Protein AF-0000000072583173 (afdb_homodimer)

Nearest PDB structures (foldseek):
  1k68-assembly1_B  TM=9.505E-01  e=7.454E-18  Tolypothrix sp. PCC 7601
  1k66-assembly1_B  TM=9.748E-01  e=1.437E-16  Tolypothrix sp. PCC 7601
  1jlk-assembly1_B  TM=9.363E-01  e=7.081E-17  Synechocystis sp. PCC 6803
  4zyl-assembly1_A  TM=9.515E-01  e=1.858E-16  Rhodopseudomonas palustris CGA009
  3heb-assembly1_B  TM=8.724E-01  e=1.097E-12  Rhodospirillum rubrum ATCC 11170

InterPro domains:
  IPR001789 Signal transduction response regulator, receiver domain [PF00072] (13-136)
  IPR001789 Signal transduction response regulator, receiver domain [PS50110] (12-140)
  IPR001789 Signal transduction response regulator, receiver domain [SM00448] (11-136)
  IPR011006 CheY-like superfamily [SSF52172] (7-144)
  IPR052893 Two-component system response regulator [PTHR44520] (5-151)

pLDDT: mean 91.8, std 14.29, range [23.95, 98.75]

Foldseek 3Di:
DPPPPPPPPQAAEEEAAQDPVVVVLLVVLCVVLVNPHHYHYDQDLVRVVCLQVCHDPRVPCVVRPHGQAYEFEQPGPPDGSLVSLLVQCVDPVRVQRAYEYEYQDPDVVVQVSSVVSPHPYYDHQDPDSVVNSVVSNVVCCCPVPPDDTPDD/DPPPPPPPPQAAEEEAAQDPVVVVLLVVLCVVLVNPHHYHYDQDLVRVVCLQVCHDPRVPCVVRPHGLAYEFEQPGPPDGSLVSLLVQCVDPVRVQRAYEYEYQDPDVVVQVSSVVSPHPYYDHQDPDSVVNSVVSNVVCCCRVPPDDTPDD

Organism: Leptospira interrogans serogroup Icterohaemorrhagiae serovar Lai (strain 56601) (NCBI:txid189518)

Secondary structure (DSSP, 8-state):
---------PPPEEEE---HHHHHHHHHHHHHTT--SPEEEE-SHHHHHHHHTT-GGG--TTTSPPPSEEEE-SS-SSS-HHHHHHHHHHSTTTTTS-EEEEES---HHHHHHHHHTT-SEEEEPPSSHHHHHHHHHHHIIIIIIIS-----/---------PPPEEEE---HHHHHHHHHHHHHTT--SPEEEE-SHHHHHHHHTT-GGG--TTTSPPPSEEEE-SS-SSS-HHHHHHHHHHSTTTTTS-EEEEES---HHHHHHHHHTT-SEEEEPPSSHHHHHHHHHHHIIIIIIIS-----

Solvent-accessible surface area (backbone atoms only — not comparable to full-atom values): 16445 Å² total; per-residue (Å²): 135,77,75,75,69,70,80,71,74,81,52,32,34,34,35,39,51,55,50,67,67,57,52,51,50,50,54,48,31,34,53,77,61,70,48,83,56,54,78,42,80,24,48,32,44,67,51,45,49,29,42,75,65,37,32,80,97,25,47,51,52,87,82,37,52,83,48,37,33,34,41,35,29,48,88,30,60,103,31,47,28,60,56,49,46,41,52,41,52,68,36,83,92,44,35,44,45,43,34,36,35,45,24,81,69,83,53,64,65,57,54,44,49,42,27,63,48,61,41,38,44,37,31,59,57,55,87,47,67,69,55,36,38,49,47,43,41,36,48,45,49,30,58,71,68,52,34,60,65,74,64,130,132,78,75,75,68,72,83,71,75,80,52,32,33,35,33,40,52,55,50,67,68,58,52,50,50,50,53,50,31,34,53,77,62,70,49,81,56,52,77,42,80,26,49,32,45,68,50,44,50,28,42,75,65,37,34,82,97,25,47,50,51,86,82,37,52,82,49,38,32,35,41,36,28,46,89,29,60,103,29,46,30,60,57,48,45,41,52,41,52,68,36,83,93,43,34,43,44,44,34,35,35,46,24,80,68,82,50,65,64,56,54,44,49,41,26,64,46,61,41,37,44,36,30,59,57,56,88,48,66,69,54,36,36,51,48,44,42,38,49,45,49,30,60,71,69,53,34,60,66,74,64,130

Structure (mmCIF, N/CA/C/O backbone):
data_AF-0000000072583173-model_v1
#
loop_
_entity.id
_entity.type
_entity.pdbx_description
1 polymer 'Signal receiver component of two-component system'
#
loop_
_atom_site.group_PDB
_atom_site.id
_atom_site.type_symbol
_atom_site.label_atom_id
_atom_site.label_alt_id
_atom_site.label_comp_id
_atom_site.label_asym_id
_atom_site.label_entity_id
_atom_site.label_seq_id
_atom_site.pdbx_PDB_ins_code
_atom_site.Cartn_x
_atom_site.Cartn_y
_atom_site.Cartn_z
_atom_site.occupancy
_atom_site.B_iso_or_equiv
_atom_site.auth_seq_id
_atom_site.auth_comp_id
_atom_site.auth_asym_id
_atom_site.auth_atom_id
_atom_site.pdbx_PDB_model_num
ATOM 1 N N . MET A 1 1 ? -35.688 5.16 -8.906 1 23.95 1 MET A N 1
ATOM 2 C CA . MET A 1 1 ? -34.938 4.094 -8.258 1 23.95 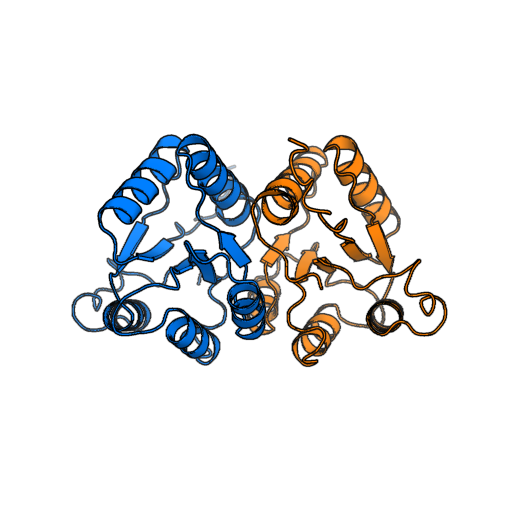1 MET A CA 1
ATOM 3 C C . MET A 1 1 ? -33.562 4.582 -7.824 1 23.95 1 MET A C 1
ATOM 5 O O . MET A 1 1 ? -32.719 4.895 -8.664 1 23.95 1 MET A O 1
ATOM 9 N N . LYS A 1 2 ? -33.375 5.395 -6.754 1 26 2 LYS A N 1
ATOM 10 C CA . LYS A 1 2 ? -32.312 6.305 -6.316 1 26 2 LYS A CA 1
ATOM 11 C C . LYS A 1 2 ? -31.016 5.555 -6.055 1 26 2 LYS A C 1
ATOM 13 O O . LYS A 1 2 ? -31.016 4.516 -5.391 1 26 2 LYS A O 1
ATOM 18 N N . ALA A 1 3 ? -30.156 5.426 -7.031 1 30.72 3 ALA A N 1
ATOM 19 C CA . ALA A 1 3 ? -28.828 4.859 -6.883 1 30.72 3 ALA A CA 1
ATOM 20 C C . ALA A 1 3 ? -28.297 5.059 -5.465 1 30.72 3 ALA A C 1
ATOM 22 O O . ALA A 1 3 ? -28.391 6.156 -4.91 1 30.72 3 ALA A O 1
ATOM 23 N N . GLU A 1 4 ? -28.594 4.262 -4.547 1 33.97 4 GLU A N 1
ATOM 24 C CA . GLU A 1 4 ? -28.219 4.336 -3.135 1 33.97 4 GLU A CA 1
ATOM 25 C C . GLU A 1 4 ? -26.828 4.922 -2.955 1 33.97 4 GLU A C 1
ATOM 27 O O . GLU A 1 4 ? -25.844 4.375 -3.469 1 33.97 4 GLU A O 1
ATOM 32 N N . ILE A 1 5 ? -26.641 6.137 -3.096 1 36.62 5 ILE A N 1
ATOM 33 C CA . ILE A 1 5 ? -25.438 6.941 -2.938 1 36.62 5 ILE A CA 1
ATOM 34 C C . ILE A 1 5 ? -24.625 6.441 -1.736 1 36.62 5 ILE A C 1
ATOM 36 O O . ILE A 1 5 ? -25.125 6.457 -0.605 1 36.62 5 ILE A O 1
ATOM 40 N N . LYS A 1 6 ? -24.062 5.281 -1.839 1 39.38 6 LYS A N 1
ATOM 41 C CA . LYS A 1 6 ? -23.188 4.824 -0.762 1 39.38 6 LYS A CA 1
ATOM 42 C C . LYS A 1 6 ? -22.625 6.004 0.02 1 39.38 6 LYS A C 1
ATOM 44 O O . LYS A 1 6 ? -22.062 6.934 -0.567 1 39.38 6 LYS A O 1
ATOM 49 N N . ASN A 1 7 ? -23.234 6.625 0.959 1 46.62 7 ASN A N 1
ATOM 50 C CA . ASN A 1 7 ? -22.766 7.629 1.912 1 46.62 7 ASN A CA 1
ATOM 51 C C . ASN A 1 7 ? -21.266 7.578 2.104 1 46.62 7 ASN A C 1
ATOM 53 O O . ASN A 1 7 ? -20.766 6.82 2.939 1 46.62 7 ASN A O 1
ATOM 57 N N . GLN A 1 8 ? -20.469 7.535 1.019 1 56.88 8 GLN A N 1
ATOM 58 C CA . GLN A 1 8 ? -19.031 7.32 0.946 1 56.88 8 GLN A CA 1
ATOM 59 C C . GLN A 1 8 ? -18.281 8.305 1.848 1 56.88 8 GLN A C 1
ATOM 61 O O . GLN A 1 8 ? -18.359 9.516 1.65 1 56.88 8 GLN A O 1
ATOM 66 N N . LYS A 1 9 ? -18.125 7.969 3.207 1 73.19 9 LYS A N 1
ATOM 67 C CA . LYS A 1 9 ? -17.359 8.75 4.184 1 73.19 9 LYS A CA 1
ATOM 68 C C . LYS A 1 9 ? -16.094 9.312 3.561 1 73.19 9 LYS A C 1
ATOM 70 O O . LYS A 1 9 ? -15.352 8.594 2.879 1 73.19 9 LYS A O 1
ATOM 75 N N . THR A 1 10 ? -16.109 10.664 3.533 1 90.25 10 THR A N 1
ATOM 76 C CA . THR A 1 10 ? -14.93 11.375 3.066 1 90.25 10 THR A CA 1
ATOM 77 C C . THR A 1 10 ? -13.68 10.883 3.791 1 90.25 10 THR A C 1
ATOM 79 O O . THR A 1 10 ? -13.672 10.773 5.02 1 90.25 10 THR A O 1
ATOM 82 N N . ILE A 1 11 ? -12.711 10.438 3.088 1 95.69 11 ILE A N 1
ATOM 83 C CA . ILE A 1 11 ? -11.453 9.977 3.678 1 95.69 11 ILE A CA 1
ATOM 84 C C . ILE A 1 11 ? -10.578 11.172 4.023 1 95.69 11 ILE A C 1
ATOM 86 O O . ILE A 1 11 ? -10.242 11.977 3.152 1 95.69 11 ILE A O 1
ATOM 90 N N . HIS A 1 12 ? -10.312 11.297 5.301 1 97.62 12 HIS A N 1
ATOM 91 C CA . HIS A 1 12 ? -9.367 12.312 5.746 1 97.62 12 HIS A CA 1
ATOM 92 C C . HIS A 1 12 ? -7.934 11.789 5.715 1 97.62 12 HIS A C 1
ATOM 94 O O . HIS A 1 12 ? -7.688 10.633 6.059 1 97.62 12 HIS A O 1
ATOM 100 N N . ILE A 1 13 ? -6.996 12.656 5.312 1 98.44 13 ILE A N 1
ATOM 101 C CA . ILE A 1 13 ? -5.586 12.289 5.223 1 98.44 13 ILE A CA 1
ATOM 102 C C . ILE A 1 13 ? -4.777 13.102 6.23 1 98.44 13 ILE A C 1
ATOM 104 O O . ILE A 1 13 ? -4.859 14.336 6.25 1 98.44 13 ILE A O 1
ATOM 108 N N . LEU A 1 14 ? -4.109 12.391 7.102 1 98.69 14 LEU A N 1
ATOM 109 C CA . LEU A 1 14 ? -3.199 13.039 8.039 1 98.69 14 LEU A CA 1
ATOM 110 C C . LEU A 1 14 ? -1.775 13.047 7.492 1 98.69 14 LEU A C 1
ATOM 112 O O . LEU A 1 14 ? -1.25 12.008 7.086 1 98.69 14 LEU A O 1
ATOM 116 N N . VAL A 1 15 ? -1.177 14.234 7.43 1 98.31 15 VAL A N 1
ATOM 117 C CA . VAL A 1 15 ? 0.167 14.406 6.887 1 98.31 15 VAL A CA 1
ATOM 118 C C . VAL A 1 15 ? 1.117 14.867 7.988 1 98.31 15 VAL A C 1
ATOM 120 O O . VAL A 1 15 ? 0.972 15.969 8.516 1 98.31 15 VAL A O 1
ATOM 123 N N . ALA A 1 1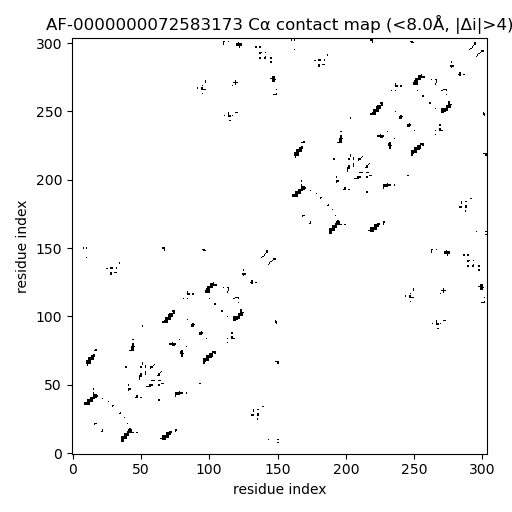6 ? 2.041 14.008 8.336 1 97.62 16 ALA A N 1
ATOM 124 C CA . ALA A 1 16 ? 3.104 14.383 9.266 1 97.62 16 ALA A CA 1
ATOM 125 C C . ALA A 1 16 ? 4.324 14.914 8.523 1 97.62 16 ALA A C 1
ATOM 127 O O . ALA A 1 16 ? 5.102 14.148 7.957 1 97.62 16 ALA A O 1
ATOM 128 N N . GLU A 1 17 ? 4.441 16.172 8.492 1 96 17 GLU A N 1
ATOM 129 C CA . GLU A 1 17 ? 5.422 16.922 7.711 1 96 17 GLU A CA 1
ATOM 130 C C . GLU A 1 17 ? 5.781 18.25 8.391 1 96 17 GLU A C 1
ATOM 132 O O . GLU A 1 17 ? 4.914 19.094 8.609 1 96 17 GLU A O 1
ATOM 137 N N . ASP A 1 18 ? 7.082 18.422 8.656 1 93.75 18 ASP A N 1
ATOM 138 C CA . ASP A 1 18 ? 7.477 19.609 9.406 1 93.75 18 ASP A CA 1
ATOM 139 C C . ASP A 1 18 ? 7.859 20.75 8.461 1 93.75 18 ASP A C 1
ATOM 141 O O . ASP A 1 18 ? 7.809 21.922 8.844 1 93.75 18 ASP A O 1
ATOM 145 N N . ASP A 1 19 ? 8.266 20.484 7.242 1 94.12 19 ASP A N 1
ATOM 146 C CA . ASP A 1 19 ? 8.719 21.5 6.301 1 94.12 19 ASP A CA 1
ATOM 147 C C . ASP A 1 19 ? 7.543 22.219 5.648 1 94.12 19 ASP A C 1
ATOM 149 O O . ASP A 1 19 ? 6.754 21.594 4.93 1 94.12 19 ASP A O 1
ATOM 153 N N . PRO A 1 20 ? 7.41 23.547 5.91 1 95.88 20 PRO A N 1
ATOM 154 C CA . PRO A 1 20 ? 6.27 24.281 5.352 1 95.88 20 PRO A CA 1
ATOM 155 C C . PRO A 1 20 ? 6.23 24.234 3.824 1 95.88 20 PRO A C 1
ATOM 157 O O . PRO A 1 20 ? 5.148 24.219 3.23 1 95.88 20 PRO A O 1
ATOM 160 N N . ASP A 1 21 ? 7.395 24.203 3.215 1 95.31 21 ASP A N 1
ATOM 161 C CA . ASP A 1 21 ? 7.441 24.141 1.758 1 95.31 21 ASP A CA 1
ATOM 162 C C . ASP A 1 21 ? 6.891 22.797 1.254 1 95.31 21 ASP A C 1
ATOM 164 O O . ASP A 1 21 ? 6.172 22.766 0.253 1 95.31 21 ASP A O 1
ATOM 168 N N . ASP A 1 22 ? 7.223 21.719 1.901 1 95.19 22 ASP A N 1
ATOM 169 C CA . ASP A 1 22 ? 6.707 20.406 1.529 1 95.19 22 ASP A CA 1
ATOM 170 C C . ASP A 1 22 ? 5.195 20.344 1.733 1 95.19 22 ASP A C 1
ATOM 172 O O . ASP A 1 22 ? 4.484 19.719 0.937 1 95.19 22 ASP A O 1
ATOM 176 N N . ARG A 1 23 ? 4.719 20.984 2.812 1 96.94 23 ARG A N 1
ATOM 177 C CA . ARG A 1 23 ? 3.279 21 3.061 1 96.94 23 ARG A CA 1
ATOM 178 C C . ARG A 1 23 ? 2.543 21.734 1.938 1 96.94 23 ARG A C 1
ATOM 180 O O . ARG A 1 23 ? 1.504 21.266 1.468 1 96.94 23 ARG A O 1
ATOM 187 N N . LEU A 1 24 ? 3.125 22.844 1.581 1 96.88 24 LEU A N 1
ATOM 188 C CA . LEU A 1 24 ? 2.527 23.609 0.487 1 96.88 24 LEU A CA 1
ATOM 189 C C . LEU A 1 24 ? 2.537 22.797 -0.805 1 96.88 24 LEU A C 1
ATOM 191 O O . LEU A 1 24 ? 1.547 22.781 -1.539 1 96.88 24 LEU A O 1
ATOM 195 N N . LEU A 1 25 ? 3.67 22.125 -1.062 1 96.31 25 LEU A N 1
ATOM 196 C CA . LEU A 1 25 ? 3.783 21.281 -2.25 1 96.31 25 LEU A CA 1
ATOM 197 C C . LEU A 1 25 ? 2.73 20.188 -2.238 1 96.31 25 LEU A C 1
ATOM 199 O O . LEU A 1 25 ? 2.125 19.891 -3.271 1 96.31 25 LEU A O 1
ATOM 203 N N . MET A 1 26 ? 2.508 19.562 -1.113 1 96.69 26 MET A N 1
ATOM 204 C CA . MET A 1 26 ? 1.498 18.516 -0.965 1 96.69 26 MET A CA 1
ATOM 205 C C . MET A 1 26 ? 0.105 19.062 -1.264 1 96.69 26 MET A C 1
ATOM 207 O O . MET A 1 26 ? -0.657 18.453 -2.016 1 96.69 26 MET A O 1
ATOM 211 N N . LYS A 1 27 ? -0.241 20.203 -0.684 1 97.44 27 LYS A N 1
ATOM 212 C CA . LYS A 1 27 ? -1.534 20.844 -0.928 1 97.44 27 LYS A CA 1
ATOM 213 C C . LYS A 1 27 ? -1.738 21.109 -2.414 1 97.44 27 LYS A C 1
ATOM 215 O O . LYS A 1 27 ? -2.803 20.828 -2.965 1 97.44 27 LYS A O 1
ATOM 220 N N . ASP A 1 28 ? -0.76 21.656 -3.025 1 96.44 28 ASP A N 1
ATOM 221 C CA . ASP A 1 28 ? -0.82 21.953 -4.453 1 96.44 28 ASP A CA 1
ATOM 222 C C . ASP A 1 28 ? -0.98 20.672 -5.277 1 96.44 28 ASP A C 1
ATOM 224 O O . ASP A 1 28 ? -1.73 20.656 -6.254 1 96.44 28 ASP A O 1
ATOM 228 N N . GLY A 1 29 ? -0.175 19.656 -4.879 1 96.94 29 GLY A N 1
ATOM 229 C CA . GLY A 1 29 ? -0.3 18.375 -5.57 1 96.94 29 GLY A CA 1
ATOM 230 C C . GLY A 1 29 ? -1.706 17.812 -5.52 1 96.94 29 GLY A C 1
ATOM 231 O O . GLY A 1 29 ? -2.221 17.328 -6.531 1 96.94 29 GLY A O 1
ATOM 232 N N . PHE A 1 30 ? -2.326 17.906 -4.371 1 97.69 30 PHE A N 1
ATOM 233 C CA . PHE A 1 30 ? -3.693 17.406 -4.23 1 97.69 30 PHE A CA 1
ATOM 234 C C . PHE A 1 30 ? -4.656 18.25 -5.055 1 97.69 30 PHE A C 1
ATOM 236 O O . PHE A 1 30 ? -5.535 17.719 -5.734 1 97.69 30 PHE A O 1
ATOM 243 N N . ARG A 1 31 ? -4.453 19.531 -4.98 1 96.94 31 ARG A N 1
ATOM 244 C CA . ARG A 1 31 ? -5.305 20.453 -5.727 1 96.94 31 ARG A CA 1
ATOM 245 C C . ARG A 1 31 ? -5.195 20.203 -7.23 1 96.94 31 ARG A C 1
ATOM 247 O O . ARG A 1 31 ? -6.207 20.078 -7.918 1 96.94 31 ARG A O 1
ATOM 254 N N . GLU A 1 32 ? -4.074 20.094 -7.766 1 96.75 32 GLU A N 1
ATOM 255 C CA . GLU A 1 32 ? -3.816 19.922 -9.195 1 96.75 32 GLU A CA 1
ATOM 256 C C . GLU A 1 32 ? -4.387 18.609 -9.703 1 96.75 32 GLU A C 1
ATOM 258 O O . GLU A 1 32 ? -4.742 18.484 -10.875 1 96.75 32 GLU A O 1
ATOM 263 N N . ASN A 1 33 ? -4.461 17.625 -8.828 1 96.44 33 ASN A N 1
ATOM 264 C CA . ASN A 1 33 ? -4.98 16.328 -9.219 1 96.44 33 ASN A CA 1
ATOM 265 C C . ASN A 1 33 ? -6.453 16.172 -8.859 1 96.44 33 ASN A C 1
ATOM 267 O O . ASN A 1 33 ? -7.008 15.078 -8.93 1 96.44 33 ASN A O 1
ATOM 271 N N . ASN A 1 34 ? -7.09 17.25 -8.398 1 96.06 34 ASN A N 1
ATOM 272 C CA . ASN A 1 34 ? -8.516 17.344 -8.094 1 96.06 34 ASN A CA 1
ATOM 273 C C . ASN A 1 34 ? -8.914 16.344 -7.004 1 96.06 34 ASN A C 1
ATOM 275 O O . ASN A 1 34 ? -9.953 15.688 -7.105 1 96.06 34 ASN A O 1
ATOM 279 N N . LEU A 1 35 ? -7.98 16.172 -6.074 1 95.38 35 LEU A N 1
ATOM 280 C CA . LEU A 1 35 ? -8.289 15.367 -4.902 1 95.38 35 LEU A CA 1
ATOM 281 C C . LEU A 1 35 ? -8.938 16.219 -3.812 1 95.38 35 LEU A C 1
ATOM 283 O O . LEU A 1 35 ? -8.305 17.109 -3.248 1 95.38 35 LEU A O 1
ATOM 287 N N . ALA A 1 36 ? -10.195 15.867 -3.502 1 93.88 36 ALA A N 1
ATOM 288 C CA . ALA A 1 36 ? -11 16.703 -2.621 1 93.88 36 ALA A CA 1
ATOM 289 C C . ALA A 1 36 ? -10.875 16.266 -1.168 1 93.88 36 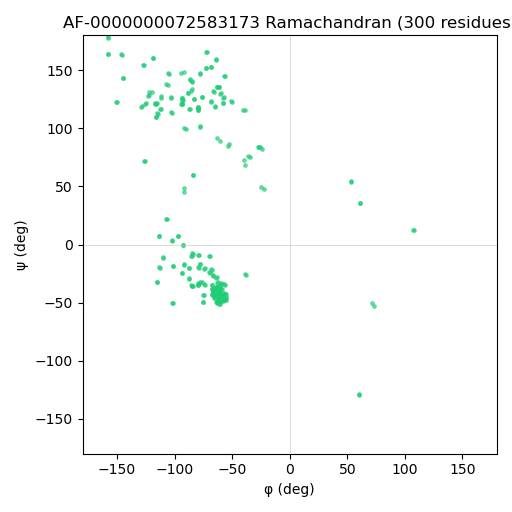ALA A C 1
ATOM 291 O O . ALA A 1 36 ? -11.422 16.906 -0.266 1 93.88 36 ALA A O 1
ATOM 292 N N . ASN A 1 37 ? -10.141 15.273 -0.892 1 96.56 37 ASN A N 1
ATOM 293 C CA . ASN A 1 37 ? -10.008 14.742 0.461 1 96.56 37 ASN A CA 1
ATOM 294 C C . ASN A 1 37 ? -9.305 15.742 1.383 1 96.56 37 ASN A C 1
ATOM 296 O O . ASN A 1 37 ? -8.312 16.359 1 1 96.56 37 ASN A O 1
ATOM 300 N N . PRO A 1 38 ? -9.875 15.984 2.57 1 97.12 38 PRO A N 1
ATOM 301 C CA . PRO A 1 38 ? -9.242 16.938 3.488 1 97.12 38 PRO A CA 1
ATOM 302 C C . PRO A 1 38 ? -7.852 16.484 3.939 1 97.12 38 PRO A C 1
ATOM 304 O O . PRO A 1 38 ? -7.652 15.312 4.254 1 97.12 38 PRO A O 1
ATOM 307 N N . LEU A 1 39 ? -6.957 17.438 3.918 1 98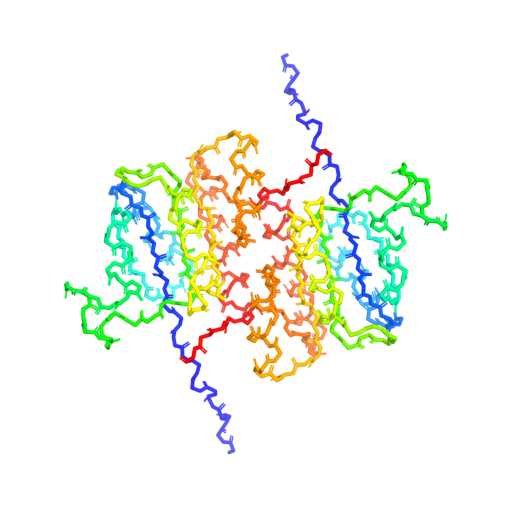.25 39 LEU A N 1
ATOM 308 C CA . LEU A 1 39 ? -5.609 17.219 4.434 1 98.25 39 LEU A CA 1
ATOM 309 C C . LEU A 1 39 ? -5.449 17.859 5.809 1 98.25 39 LEU A C 1
ATOM 311 O O . LEU A 1 39 ? -5.801 19.016 6.008 1 98.25 39 LEU A O 1
ATOM 315 N N . HIS A 1 40 ? -5.004 17.078 6.746 1 98.5 40 HIS A N 1
ATOM 316 C CA . HIS A 1 40 ? -4.621 17.594 8.062 1 98.5 40 HIS A CA 1
ATOM 317 C C . HIS A 1 40 ? -3.115 17.484 8.273 1 98.5 40 HIS A C 1
ATOM 319 O O . HIS A 1 40 ? -2.541 16.391 8.148 1 98.5 40 HIS A O 1
ATOM 325 N N . PHE A 1 41 ? -2.541 18.609 8.641 1 97.88 41 PHE A N 1
ATOM 326 C CA . PHE A 1 41 ? -1.091 18.609 8.781 1 97.88 41 PHE A CA 1
ATOM 327 C C . PHE A 1 41 ? -0.691 18.656 10.25 1 97.88 41 PHE A C 1
ATOM 329 O O . PHE A 1 41 ? -1.312 19.359 11.055 1 97.88 41 PHE A O 1
ATOM 336 N N . VAL A 1 42 ? 0.312 17.859 10.578 1 96.62 42 VAL A N 1
ATOM 337 C CA . VAL A 1 42 ? 1.001 17.938 11.867 1 96.62 42 VAL A CA 1
ATOM 338 C C . VAL A 1 42 ? 2.506 18.062 11.641 1 96.62 42 VAL A C 1
ATOM 340 O O . VAL A 1 42 ? 3.031 17.562 10.641 1 96.62 42 VAL A O 1
ATOM 343 N N . LYS A 1 43 ? 3.238 18.641 12.586 1 93.25 43 LYS A N 1
ATOM 344 C CA . LYS A 1 43 ? 4.605 19.047 12.273 1 93.25 43 LYS A CA 1
ATOM 345 C C . LYS A 1 43 ? 5.621 18.172 13.008 1 93.25 43 LYS A C 1
ATOM 347 O O . LYS A 1 43 ? 6.828 18.312 12.805 1 93.25 43 LYS A O 1
ATOM 352 N N . ASP A 1 44 ? 5.16 17.375 13.938 1 92.5 44 ASP A N 1
ATOM 353 C CA . ASP A 1 44 ? 6.066 16.484 14.672 1 92.5 44 ASP A CA 1
ATOM 354 C C . ASP A 1 44 ? 5.312 15.312 15.289 1 92.5 44 ASP A C 1
ATOM 356 O O . ASP A 1 44 ? 4.094 15.203 15.141 1 92.5 44 ASP A O 1
ATOM 360 N N . GLY A 1 45 ? 6.062 14.422 15.953 1 92.94 45 GLY A N 1
ATOM 361 C CA . GLY A 1 45 ? 5.492 13.219 16.547 1 92.94 45 GLY A CA 1
ATOM 362 C C . GLY A 1 45 ? 4.477 13.516 17.625 1 92.94 45 GLY A C 1
ATOM 363 O O . GLY A 1 45 ? 3.479 12.805 17.766 1 92.94 45 GLY A O 1
ATOM 364 N N . GLU A 1 46 ? 4.754 14.531 18.406 1 91.94 46 GLU A N 1
ATOM 365 C CA . GLU A 1 46 ? 3.828 14.883 19.484 1 91.94 46 GLU A CA 1
ATOM 366 C C . GLU A 1 46 ? 2.471 15.297 18.922 1 91.94 46 GLU A C 1
ATOM 368 O O . GLU A 1 46 ? 1.434 14.789 19.359 1 91.94 46 GLU A O 1
ATOM 373 N N . GLU A 1 47 ? 2.467 16.172 17.969 1 94.88 47 GLU A N 1
ATOM 374 C CA . GLU A 1 47 ? 1.224 16.594 17.328 1 94.88 47 GLU A CA 1
ATOM 375 C C . GLU A 1 47 ? 0.543 15.43 16.625 1 94.88 47 GLU A C 1
ATOM 377 O O . GLU A 1 47 ? -0.687 15.344 16.594 1 94.88 47 GLU A O 1
ATOM 382 N N . LEU A 1 48 ? 1.333 14.57 16.031 1 97.06 48 LEU A N 1
ATOM 383 C CA . LEU A 1 48 ? 0.812 13.391 15.359 1 97.06 48 LEU A CA 1
ATOM 384 C C . LEU A 1 48 ? -0.043 12.555 16.312 1 97.06 48 LEU A C 1
ATOM 386 O O . LEU A 1 48 ? -1.192 12.234 16 1 97.06 48 LEU A O 1
ATOM 390 N N . PHE A 1 49 ? 0.459 12.305 17.469 1 96.31 49 PHE A N 1
ATOM 391 C CA . PHE A 1 49 ? -0.26 11.43 18.391 1 96.31 49 PHE A CA 1
ATOM 392 C C . PHE A 1 49 ? -1.387 12.188 19.078 1 96.31 49 PHE A C 1
ATOM 394 O O . PHE A 1 49 ? -2.42 11.602 19.406 1 96.31 49 PHE A O 1
ATOM 401 N N . GLU A 1 50 ? -1.191 13.523 19.359 1 96.75 50 GLU A N 1
ATOM 402 C CA . GLU A 1 50 ? -2.322 14.312 19.844 1 96.75 50 GLU A CA 1
ATOM 403 C C . GLU A 1 50 ? -3.504 14.227 18.891 1 96.75 50 GLU A C 1
ATOM 405 O O . GLU A 1 50 ? -4.648 14.07 19.312 1 96.75 50 GLU A O 1
ATOM 410 N N . PHE A 1 51 ? -3.201 14.312 17.578 1 98.19 51 PHE A N 1
ATOM 411 C CA . PHE A 1 51 ? -4.238 14.203 16.562 1 98.19 51 PHE A CA 1
ATOM 412 C C . PHE A 1 51 ? -4.879 12.82 16.594 1 98.19 51 PHE A C 1
ATOM 414 O O . PHE A 1 51 ? -6.105 12.703 16.656 1 98.19 51 PHE A O 1
ATOM 421 N N . LEU A 1 52 ? -4.074 11.781 16.594 1 97.81 52 LEU A N 1
ATOM 422 C CA . LEU A 1 52 ? -4.555 10.406 16.484 1 97.81 52 LEU A CA 1
ATOM 423 C C . LEU A 1 52 ? -5.355 10.008 17.719 1 97.81 52 LEU A C 1
ATOM 425 O O . LEU A 1 52 ? -6.254 9.164 17.625 1 97.81 52 LEU A O 1
ATOM 429 N N . GLN A 1 53 ? -5.062 10.625 18.812 1 96.62 53 GLN A N 1
ATOM 430 C CA . GLN A 1 53 ? -5.734 10.281 20.062 1 96.62 53 GLN A CA 1
ATOM 431 C C . GLN A 1 53 ? -6.812 11.305 20.406 1 96.62 53 GLN A C 1
ATOM 433 O O . GLN A 1 53 ? -7.422 11.234 21.469 1 96.62 53 GLN A O 1
ATOM 438 N N . ASN A 1 54 ? -7.016 12.242 19.516 1 96.56 54 ASN A N 1
ATOM 439 C CA . ASN A 1 54 ? -7.988 13.312 19.719 1 96.56 54 ASN A CA 1
ATOM 440 C C . ASN A 1 54 ? -7.766 14.031 21.047 1 96.56 54 ASN A C 1
ATOM 442 O O . ASN A 1 54 ? -8.695 14.164 21.844 1 96.56 54 ASN A O 1
ATOM 446 N N . GLU A 1 55 ? -6.59 14.5 21.266 1 96.81 55 GLU A N 1
ATOM 447 C CA . GLU A 1 55 ? -6.203 15.203 22.484 1 96.81 55 GLU A CA 1
ATOM 448 C C . GLU A 1 55 ? -5.758 16.625 22.188 1 96.81 55 GLU A C 1
ATOM 450 O O . GLU A 1 55 ? -5.434 16.953 21.047 1 96.81 55 GLU A O 1
ATOM 455 N N . GLY A 1 56 ? -5.773 17.469 23.266 1 95.94 56 GLY A N 1
ATOM 456 C CA . GLY A 1 56 ? -5.312 18.844 23.109 1 95.94 56 GLY A CA 1
ATOM 457 C C . GLY A 1 56 ? -6.113 19.625 22.094 1 95.94 56 GLY A C 1
ATOM 458 O O . GLY A 1 56 ? -7.344 19.672 22.156 1 95.94 56 GLY A O 1
ATOM 459 N N . GLU A 1 57 ? -5.418 20.281 21.141 1 95.75 57 GLU A N 1
ATOM 460 C CA . GLU A 1 57 ? -6.047 21.125 20.141 1 95.75 57 GLU A CA 1
ATOM 461 C C . GLU A 1 57 ? -6.855 20.297 19.141 1 95.75 57 GLU A C 1
ATOM 463 O O . GLU A 1 57 ? -7.652 20.844 18.375 1 95.75 57 GLU A O 1
ATOM 468 N N . TYR A 1 58 ? -6.688 18.969 19.219 1 97.75 58 TYR A N 1
ATOM 469 C CA . TYR A 1 58 ? -7.359 18.078 18.266 1 97.75 58 TYR A CA 1
ATOM 470 C C . TYR A 1 58 ? -8.508 17.328 18.938 1 97.75 58 TYR A C 1
ATOM 472 O O . TYR A 1 58 ? -8.922 16.281 18.469 1 97.75 58 TYR A O 1
ATOM 480 N N . SER A 1 59 ? -9.055 17.781 20.016 1 97 59 SER A N 1
ATOM 481 C CA . SER A 1 59 ? -10.047 17.078 20.828 1 97 59 SER A CA 1
ATOM 482 C C . SER A 1 59 ? -11.406 17.078 20.141 1 97 59 SER A C 1
ATOM 484 O O . SER A 1 59 ? -12.273 16.266 20.484 1 97 59 SER A O 1
ATOM 486 N N . ASP A 1 60 ? -11.648 18 19.203 1 97.38 60 ASP A N 1
ATOM 487 C CA . ASP A 1 60 ? -12.914 18.047 18.469 1 97.38 60 ASP A CA 1
ATOM 488 C C . ASP A 1 60 ? -12.945 16.984 17.375 1 97.38 60 ASP A C 1
ATOM 490 O O . ASP A 1 60 ? -12.469 17.203 16.266 1 97.38 60 ASP A O 1
ATOM 494 N N . ILE A 1 61 ? -13.602 15.891 17.578 1 93.56 61 ILE A N 1
ATOM 495 C CA . ILE A 1 61 ? -13.57 14.719 16.703 1 93.56 61 ILE A CA 1
ATOM 496 C C . ILE A 1 61 ? -14.273 15.031 15.391 1 93.56 61 ILE A C 1
ATOM 498 O O . ILE A 1 61 ? -14.023 14.383 14.375 1 93.56 61 ILE A O 1
ATOM 502 N N . LEU A 1 62 ? -15.156 15.977 15.398 1 94.12 62 LEU A N 1
ATOM 503 C CA . LEU A 1 62 ? -15.844 16.359 14.172 1 94.12 62 LEU A CA 1
ATOM 504 C C . LEU A 1 62 ? -14.914 17.156 13.258 1 94.12 62 LEU A C 1
ATOM 506 O O . LEU A 1 62 ? -14.984 17.016 12.031 1 94.12 62 LEU A O 1
ATOM 510 N N . LYS A 1 63 ? -14.078 17.906 13.867 1 95.88 63 LYS A N 1
ATOM 511 C CA . LYS A 1 63 ? -13.125 18.734 13.117 1 95.88 63 LYS A CA 1
ATOM 512 C C . LYS A 1 63 ? -11.883 17.922 12.742 1 95.88 63 LYS A C 1
ATOM 514 O O . LYS A 1 63 ? -11.305 18.125 11.672 1 95.88 63 LYS A O 1
ATOM 519 N N . TYR A 1 64 ? -11.547 17.062 13.664 1 97.12 64 TYR A N 1
ATOM 520 C CA . TYR A 1 64 ? -10.336 16.25 13.492 1 97.12 64 TYR A CA 1
ATOM 521 C C . TYR A 1 64 ? -10.648 14.766 13.625 1 97.12 64 TYR A C 1
ATOM 523 O O . TYR A 1 64 ? -10.211 14.117 14.578 1 97.12 64 TYR A O 1
ATOM 531 N N . PRO A 1 65 ? -11.32 14.258 12.625 1 95.88 65 PRO A N 1
ATOM 532 C CA . PRO A 1 65 ? -11.688 12.836 12.695 1 95.88 65 PRO A CA 1
ATOM 533 C C . PRO A 1 65 ? -10.484 11.914 12.5 1 95.88 65 PRO A C 1
ATOM 535 O O . PRO A 1 65 ? -9.43 12.352 12.055 1 95.88 65 PRO A O 1
ATOM 538 N N . LYS A 1 66 ? -10.664 10.656 12.844 1 95.69 66 LYS A N 1
ATOM 539 C CA . LYS A 1 66 ? -9.641 9.648 12.578 1 95.69 66 LYS A CA 1
ATOM 540 C C . LYS A 1 66 ? -9.312 9.586 11.086 1 95.69 66 LYS A C 1
ATOM 542 O O . LYS A 1 66 ? -10.219 9.492 10.25 1 95.69 66 LYS A O 1
ATOM 547 N N . PRO A 1 67 ? -8.109 9.695 10.758 1 97.81 67 PRO A N 1
ATOM 548 C CA . PRO A 1 67 ? -7.742 9.672 9.336 1 97.81 67 PRO A CA 1
ATOM 549 C C . PRO A 1 67 ? -7.859 8.281 8.727 1 97.81 67 PRO A C 1
ATOM 551 O O . PRO A 1 67 ? -7.68 7.277 9.414 1 97.81 67 PRO A O 1
ATOM 554 N N . GLY A 1 68 ? -8.117 8.289 7.465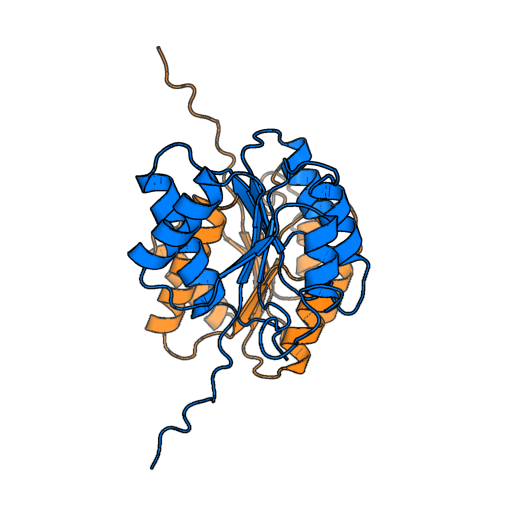 1 97.19 68 GLY A N 1
ATOM 555 C CA . GLY A 1 68 ? -8.125 7.039 6.723 1 97.19 68 GLY A CA 1
ATOM 556 C C . GLY A 1 68 ? -6.758 6.656 6.188 1 97.19 68 GLY A C 1
ATOM 557 O O . GLY A 1 68 ? -6.527 5.5 5.828 1 97.19 68 GLY A O 1
ATOM 558 N N . ILE A 1 69 ? -5.848 7.617 6.078 1 98.38 69 ILE A N 1
ATOM 559 C CA . ILE A 1 69 ? -4.48 7.434 5.609 1 98.38 69 ILE A CA 1
ATOM 560 C C . ILE A 1 69 ? -3.545 8.375 6.371 1 98.38 69 ILE A C 1
ATOM 562 O O . ILE A 1 69 ? -3.926 9.492 6.715 1 98.38 69 ILE A O 1
ATOM 566 N N . ILE A 1 70 ? -2.406 7.895 6.625 1 98.56 70 ILE A N 1
ATOM 567 C CA . ILE A 1 70 ? -1.353 8.734 7.184 1 98.56 70 ILE A CA 1
ATOM 568 C C . ILE A 1 70 ? -0.185 8.82 6.203 1 98.56 70 ILE A C 1
ATOM 570 O O . ILE A 1 70 ? 0.333 7.789 5.754 1 98.56 70 ILE A O 1
ATOM 574 N N . LEU A 1 71 ? 0.175 9.992 5.766 1 98.5 71 LEU A N 1
ATOM 575 C CA . LEU A 1 71 ? 1.436 10.258 5.082 1 98.5 71 LEU A CA 1
ATOM 576 C C . LEU A 1 71 ? 2.508 10.695 6.07 1 98.5 71 LEU A C 1
ATOM 578 O O . LEU A 1 71 ? 2.316 11.664 6.809 1 98.5 71 LEU A O 1
ATOM 582 N N . LEU A 1 72 ? 3.625 10 6.09 1 97.94 72 LEU A N 1
ATOM 583 C CA . LEU A 1 72 ? 4.602 10.18 7.16 1 97.94 72 LEU A CA 1
ATOM 584 C C . LEU A 1 72 ? 5.977 10.5 6.594 1 97.94 72 LEU A C 1
ATOM 586 O O . LEU A 1 72 ? 6.523 9.727 5.805 1 97.94 72 LEU A O 1
ATOM 590 N N . ASP A 1 73 ? 6.504 11.594 6.938 1 96.38 73 ASP A N 1
ATOM 591 C CA . ASP A 1 73 ? 7.902 11.914 6.66 1 96.38 73 ASP A CA 1
ATOM 592 C C . ASP A 1 73 ? 8.82 11.352 7.742 1 96.38 73 ASP A C 1
ATOM 594 O O . ASP A 1 73 ? 8.594 11.57 8.93 1 96.38 73 ASP A O 1
ATOM 598 N N . LEU A 1 74 ? 9.914 10.703 7.398 1 93.44 74 LEU A N 1
ATOM 599 C CA . LEU A 1 74 ? 10.828 10.102 8.367 1 93.44 74 LEU A CA 1
ATOM 600 C C . LEU A 1 74 ? 11.711 11.164 9.008 1 93.44 74 LEU A C 1
ATOM 602 O O . LEU A 1 74 ? 12.203 10.969 10.125 1 93.44 74 LEU A O 1
ATOM 606 N N . ASN A 1 75 ? 12.031 12.195 8.273 1 87.62 75 ASN A N 1
ATOM 607 C CA . ASN A 1 75 ? 13.008 13.188 8.711 1 87.62 75 ASN A CA 1
ATOM 608 C C . ASN A 1 75 ? 12.328 14.336 9.453 1 87.62 75 ASN A C 1
ATOM 610 O O . ASN A 1 75 ? 12.562 15.508 9.133 1 87.62 75 ASN A O 1
ATOM 614 N N . MET A 1 76 ? 11.469 14.094 10.391 1 80.94 76 MET A N 1
ATOM 615 C CA . MET A 1 76 ? 10.836 15.125 11.203 1 80.94 76 MET A CA 1
ATOM 616 C C . MET A 1 76 ? 11.602 15.344 12.508 1 80.94 76 MET A C 1
ATOM 618 O O . MET A 1 76 ? 12.281 14.438 12.984 1 80.94 76 MET A O 1
ATOM 622 N N . PRO A 1 77 ? 11.555 16.594 12.953 1 74.25 77 PRO A N 1
ATOM 623 C CA . PRO A 1 77 ? 12.156 16.875 14.266 1 74.25 77 PRO A CA 1
ATOM 624 C C . PRO A 1 77 ? 11.453 16.156 15.406 1 74.25 77 PRO A C 1
ATOM 626 O O . PRO A 1 77 ? 10.32 15.688 15.234 1 74.25 77 PRO A O 1
ATOM 629 N N . ARG A 1 78 ? 12.172 15.914 16.719 1 65.25 78 ARG A N 1
ATOM 630 C CA . ARG A 1 78 ? 11.766 15.461 18.047 1 65.25 78 ARG A CA 1
ATOM 631 C C . ARG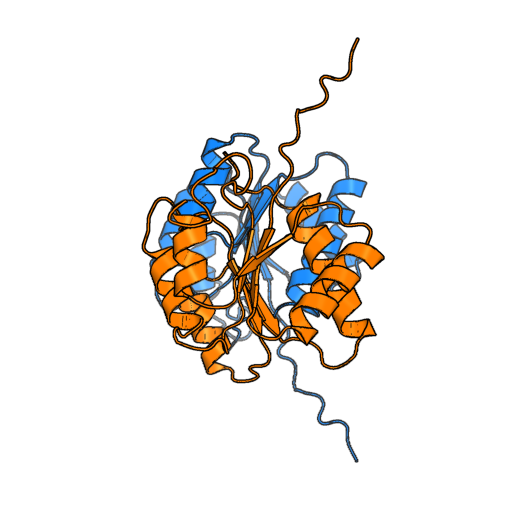 A 1 78 ? 11.461 13.961 18.031 1 65.25 78 ARG A C 1
ATOM 633 O O . ARG A 1 78 ? 11.797 13.258 18.984 1 65.25 78 ARG A O 1
ATOM 640 N N . MET A 1 79 ? 10.555 13.625 17.047 1 63.84 79 MET A N 1
ATOM 641 C CA . MET A 1 79 ? 10.391 12.172 16.953 1 63.84 79 MET A CA 1
ATOM 642 C C . MET A 1 79 ? 10.773 11.672 15.57 1 63.84 79 MET A C 1
ATOM 644 O O . MET A 1 79 ? 10.359 12.258 14.562 1 63.84 79 MET A O 1
ATOM 648 N N . ASP A 1 80 ? 11.531 10.711 15.656 1 80.81 80 ASP A N 1
ATOM 649 C CA . ASP A 1 80 ? 11.914 10.008 14.438 1 80.81 80 ASP A CA 1
ATOM 650 C C . ASP A 1 80 ? 10.711 9.336 13.789 1 80.81 80 ASP A C 1
ATOM 652 O O . ASP A 1 80 ? 9.906 8.695 14.469 1 80.81 80 ASP A O 1
ATOM 656 N N . GLY A 1 81 ? 10.406 9.734 12.562 1 90.12 81 GLY A N 1
ATOM 657 C CA . GLY A 1 81 ? 9.352 9.094 11.789 1 90.12 81 GLY A CA 1
ATOM 658 C C . GLY A 1 81 ? 9.305 7.586 11.969 1 90.12 81 GLY A C 1
ATOM 659 O O . GLY A 1 81 ? 8.227 6.984 11.961 1 90.12 81 GLY A O 1
ATOM 660 N N . ARG A 1 82 ? 10.422 7.066 12.312 1 92.56 82 ARG A N 1
ATOM 661 C CA . ARG A 1 82 ? 10.5 5.629 12.531 1 92.56 82 ARG A CA 1
ATOM 662 C C . ARG A 1 82 ? 9.852 5.238 13.852 1 92.56 82 ARG A C 1
ATOM 664 O O . ARG A 1 82 ? 9.141 4.238 13.93 1 92.56 82 ARG A O 1
ATOM 671 N N . GLU A 1 83 ? 10.156 6.016 14.812 1 93.19 83 GLU A N 1
ATOM 672 C CA . GLU A 1 83 ? 9.547 5.773 16.109 1 93.19 83 GLU A CA 1
ATOM 673 C C . GLU A 1 83 ? 8.031 5.961 16.062 1 93.19 83 GLU A C 1
ATOM 675 O O . GLU A 1 83 ? 7.281 5.199 16.672 1 93.19 83 GLU A O 1
ATOM 680 N N . ALA A 1 84 ? 7.633 6.992 15.391 1 95.56 84 ALA A N 1
ATOM 681 C CA . ALA A 1 84 ? 6.203 7.227 15.211 1 95.56 84 ALA A CA 1
ATOM 682 C C . ALA A 1 84 ? 5.531 6.035 14.531 1 95.56 84 ALA A C 1
ATOM 684 O O . ALA A 1 84 ? 4.488 5.562 14.984 1 95.56 84 ALA A O 1
ATOM 685 N N . LEU A 1 85 ? 6.137 5.57 13.445 1 96.94 85 LEU A N 1
ATOM 686 C CA . LEU A 1 85 ? 5.613 4.422 12.719 1 96.94 85 LEU A CA 1
ATOM 687 C C . LEU A 1 85 ? 5.504 3.203 13.625 1 96.94 85 LEU A C 1
ATOM 689 O O . LEU A 1 85 ? 4.457 2.549 13.672 1 96.94 85 LEU A O 1
ATOM 693 N N . LYS A 1 86 ? 6.539 2.951 14.367 1 96.19 86 LYS A N 1
ATOM 694 C CA . LYS A 1 86 ? 6.559 1.829 15.305 1 96.19 86 LYS A CA 1
ATOM 695 C C . LYS A 1 86 ? 5.414 1.933 16.312 1 96.19 86 LYS A C 1
ATOM 697 O O . LYS A 1 86 ? 4.711 0.953 16.562 1 96.19 86 LYS A O 1
ATOM 702 N N . THR A 1 87 ? 5.258 3.096 16.859 1 96.69 87 THR A N 1
ATOM 703 C CA . THR A 1 87 ? 4.227 3.32 17.875 1 96.69 87 THR A CA 1
ATOM 704 C C . THR A 1 87 ? 2.836 3.158 17.266 1 96.69 87 THR A C 1
ATOM 706 O O . THR A 1 87 ? 1.983 2.471 17.828 1 96.69 87 THR A O 1
ATOM 709 N N . ILE A 1 88 ? 2.592 3.744 16.109 1 97.38 88 ILE A N 1
ATOM 710 C CA . ILE A 1 88 ? 1.299 3.643 15.438 1 97.38 88 ILE A CA 1
ATOM 711 C C . ILE A 1 88 ? 0.938 2.172 15.234 1 97.38 88 ILE A C 1
ATOM 713 O O . ILE A 1 88 ? -0.184 1.755 15.523 1 97.38 88 ILE A O 1
ATOM 717 N N . LYS A 1 89 ? 1.884 1.343 14.766 1 97.25 89 LYS A N 1
ATOM 718 C CA . LYS A 1 89 ? 1.63 -0.044 14.383 1 97.25 89 LYS A CA 1
ATOM 719 C C . LYS A 1 89 ? 1.564 -0.948 15.617 1 97.25 89 LYS A C 1
ATOM 721 O O . LYS A 1 89 ? 1.18 -2.115 15.516 1 97.25 89 LYS A O 1
ATOM 726 N N . SER A 1 90 ? 1.934 -0.375 16.766 1 96.5 90 SER A N 1
ATOM 727 C CA . SER A 1 90 ? 1.863 -1.153 18 1 96.5 90 SER A CA 1
ATOM 728 C C . SER A 1 90 ? 0.524 -0.958 18.703 1 96.5 90 SER A C 1
ATOM 730 O O . SER A 1 90 ? 0.177 -1.716 19.609 1 96.5 90 SER A O 1
ATOM 732 N N . ILE A 1 91 ? -0.231 0.068 18.359 1 96.38 91 ILE A N 1
ATOM 733 C CA . ILE A 1 91 ? -1.515 0.37 18.984 1 96.38 91 ILE A CA 1
ATOM 734 C C . ILE A 1 91 ? -2.645 -0.262 18.172 1 96.38 91 ILE A C 1
ATOM 736 O O . ILE A 1 91 ? -2.859 0.096 17.016 1 96.38 91 ILE A O 1
ATOM 740 N N . PRO A 1 92 ? -3.459 -1.136 18.75 1 94.94 92 PRO A N 1
ATOM 741 C CA . PRO A 1 92 ? -4.488 -1.889 18.031 1 94.94 92 PRO A CA 1
ATOM 742 C C . PRO A 1 92 ? -5.473 -0.984 17.297 1 94.94 92 PRO A C 1
ATOM 744 O O . PRO A 1 92 ? -5.871 -1.288 16.156 1 94.94 92 PRO A O 1
ATOM 747 N N . GLU A 1 93 ? -5.75 0.147 17.875 1 93.94 93 GLU A N 1
ATOM 748 C CA . GLU A 1 93 ? -6.754 1.039 17.297 1 93.94 93 GLU A CA 1
ATOM 749 C C . GLU A 1 93 ? -6.184 1.812 16.109 1 93.94 93 GLU A C 1
ATOM 751 O O . GLU A 1 93 ? -6.938 2.355 15.305 1 93.94 93 GLU A O 1
ATOM 756 N N . LEU A 1 94 ? -4.84 1.85 15.984 1 96.75 94 LEU A N 1
ATOM 757 C CA . LEU A 1 94 ? -4.219 2.701 14.977 1 96.75 94 LEU A CA 1
ATOM 758 C C . LEU A 1 94 ? -3.543 1.862 13.898 1 96.75 94 LEU A C 1
ATOM 760 O O . LEU A 1 94 ? -3.336 2.334 12.773 1 96.75 94 LEU A O 1
ATOM 764 N N . LYS A 1 95 ? -3.252 0.604 14.211 1 96.5 95 LYS A N 1
ATOM 765 C CA . LYS A 1 95 ? -2.367 -0.191 13.367 1 96.5 95 LYS A CA 1
ATOM 766 C C . LYS A 1 95 ? -3.016 -0.487 12.016 1 96.5 95 LYS A C 1
ATOM 768 O O . LYS A 1 95 ? -2.322 -0.77 11.039 1 96.5 95 LYS A O 1
ATOM 773 N N . LYS A 1 96 ? -4.336 -0.406 11.961 1 96.44 96 LYS A N 1
ATOM 774 C CA . LYS A 1 96 ? -5.043 -0.714 10.719 1 96.44 96 LYS A CA 1
ATOM 775 C C . LYS A 1 96 ? -4.973 0.457 9.742 1 96.44 96 LYS A C 1
ATOM 777 O O . LYS A 1 96 ? -5.246 0.296 8.555 1 96.44 96 LYS A O 1
ATOM 782 N N . ILE A 1 97 ? -4.695 1.663 10.25 1 97.62 97 ILE A N 1
ATOM 783 C CA . ILE A 1 97 ? -4.625 2.822 9.367 1 97.62 97 ILE A CA 1
ATOM 784 C C . ILE A 1 97 ? -3.406 2.699 8.445 1 97.62 97 ILE A C 1
ATOM 786 O O . ILE A 1 97 ? -2.277 2.557 8.922 1 97.62 97 ILE A O 1
ATOM 790 N N . PRO A 1 98 ? -3.598 2.736 7.129 1 98.56 98 PRO A N 1
ATOM 791 C CA . PRO A 1 98 ? -2.443 2.693 6.227 1 98.56 98 PRO A CA 1
ATOM 792 C C . PRO A 1 98 ? -1.484 3.863 6.441 1 98.56 98 PRO A C 1
ATOM 794 O O . PRO A 1 98 ? -1.916 5.016 6.512 1 98.56 98 PRO A O 1
ATOM 797 N N . VAL A 1 99 ? -0.242 3.523 6.578 1 98.69 99 VAL A N 1
ATOM 798 C CA . VAL A 1 99 ? 0.808 4.531 6.688 1 98.69 99 VAL A CA 1
ATOM 799 C C . VAL A 1 99 ? 1.695 4.488 5.445 1 98.69 99 VAL A C 1
ATOM 801 O O . VAL A 1 99 ? 2.334 3.469 5.164 1 98.69 99 VAL A O 1
ATOM 804 N N . ILE A 1 100 ? 1.685 5.547 4.723 1 98.75 100 ILE A N 1
ATOM 805 C CA . ILE A 1 100 ? 2.545 5.727 3.561 1 98.75 100 ILE A CA 1
ATOM 806 C C . ILE A 1 100 ? 3.715 6.641 3.922 1 98.75 100 ILE A C 1
ATOM 808 O O . ILE A 1 100 ? 3.518 7.82 4.227 1 98.75 100 ILE A O 1
ATOM 812 N N . VAL A 1 101 ? 4.895 6.086 3.918 1 98 101 VAL A N 1
ATOM 813 C CA . VAL A 1 101 ? 6.086 6.875 4.211 1 98 101 VAL A CA 1
ATOM 814 C C . VAL A 1 101 ? 6.504 7.66 2.973 1 98 101 VAL A C 1
ATOM 816 O O . VAL A 1 101 ? 6.68 7.086 1.895 1 98 101 VAL A O 1
ATOM 819 N N . LEU A 1 102 ? 6.504 8.922 3.057 1 97.06 102 LEU A N 1
ATOM 820 C CA . LEU A 1 102 ? 6.992 9.852 2.045 1 97.06 102 LEU A CA 1
ATOM 821 C C . LEU A 1 102 ? 8.188 10.648 2.568 1 97.06 102 LEU A C 1
ATOM 823 O O . LEU A 1 102 ? 8.031 11.516 3.428 1 97.06 102 LEU A O 1
ATOM 827 N N . THR A 1 103 ? 9.391 10.359 2.031 1 95.94 103 THR A N 1
ATOM 828 C CA . THR A 1 103 ? 10.578 10.898 2.676 1 95.94 103 THR A CA 1
ATOM 829 C C . THR A 1 103 ? 11.648 11.227 1.643 1 95.94 103 THR A C 1
ATOM 831 O O . THR A 1 103 ? 11.57 10.781 0.496 1 95.94 103 THR A O 1
ATOM 834 N N . THR A 1 104 ? 12.672 12.062 2.049 1 93.44 104 THR A N 1
ATOM 835 C CA . THR A 1 104 ? 13.82 12.367 1.198 1 93.44 104 THR A CA 1
ATOM 836 C C . THR A 1 104 ? 14.891 11.289 1.327 1 93.44 104 THR A C 1
ATOM 838 O O . THR A 1 104 ? 15.828 11.242 0.524 1 93.44 104 THR A O 1
ATOM 841 N N . SER A 1 105 ? 14.75 10.43 2.244 1 91.12 105 SER A N 1
ATOM 842 C CA . SER A 1 105 ? 15.773 9.43 2.502 1 91.12 105 SER A CA 1
ATOM 843 C C . SER A 1 105 ? 15.984 8.531 1.288 1 91.12 105 SER A C 1
ATOM 845 O O . SER A 1 105 ? 15.023 8.062 0.676 1 91.12 105 SER A O 1
ATOM 847 N N . ARG A 1 106 ? 17.281 8.297 0.997 1 91.25 106 ARG A N 1
ATOM 848 C CA . ARG A 1 106 ? 17.625 7.391 -0.092 1 91.25 106 ARG A CA 1
ATOM 849 C C . ARG A 1 106 ? 18.312 6.137 0.438 1 91.25 106 ARG A C 1
ATOM 851 O O . ARG A 1 106 ? 18.766 5.297 -0.339 1 91.25 106 ARG A O 1
ATOM 858 N N . GLU A 1 107 ? 18.344 6.012 1.748 1 91 107 GLU A N 1
ATOM 859 C CA . GLU A 1 107 ? 19 4.859 2.371 1 91 107 GLU A CA 1
ATOM 860 C C . GLU A 1 107 ? 18.125 3.615 2.262 1 91 107 GLU A C 1
ATOM 862 O O . GLU A 1 107 ? 16.969 3.619 2.703 1 91 107 GLU A O 1
ATOM 867 N N . GLU A 1 108 ? 18.703 2.555 1.745 1 92.88 108 GLU A N 1
ATOM 868 C CA . GLU A 1 108 ? 17.984 1.292 1.637 1 92.88 108 GLU A CA 1
ATOM 869 C C . GLU A 1 108 ? 17.547 0.784 3.01 1 92.88 108 GLU A C 1
ATOM 871 O O . GLU A 1 108 ? 16.469 0.201 3.15 1 92.88 108 GLU A O 1
ATOM 876 N N . GLU A 1 109 ? 18.359 1.026 3.951 1 93.62 109 GLU A N 1
ATOM 877 C CA . GLU A 1 109 ? 18.062 0.59 5.312 1 93.62 109 GLU A CA 1
ATOM 878 C C . GLU A 1 109 ? 16.766 1.205 5.816 1 93.62 109 GLU A C 1
ATOM 880 O O . GLU A 1 109 ? 15.984 0.543 6.504 1 93.62 109 GLU A O 1
ATOM 885 N N . ASP A 1 110 ? 16.516 2.443 5.484 1 92.88 110 ASP A N 1
ATOM 886 C CA . ASP A 1 110 ? 15.281 3.1 5.883 1 92.88 110 ASP A CA 1
ATOM 887 C C . ASP A 1 110 ? 14.07 2.439 5.219 1 92.88 110 ASP A C 1
ATOM 889 O O . ASP A 1 110 ? 13.055 2.197 5.875 1 92.88 110 ASP A O 1
ATOM 893 N N . MET A 1 111 ? 14.234 2.148 3.98 1 94.69 111 MET A N 1
ATOM 894 C CA . MET A 1 111 ? 13.172 1.471 3.25 1 94.69 111 MET A CA 1
ATOM 895 C C . MET A 1 111 ? 12.859 0.114 3.873 1 94.69 111 MET A C 1
ATOM 897 O O . MET A 1 111 ? 11.711 -0.169 4.211 1 94.69 111 MET A O 1
ATOM 901 N N . PHE A 1 112 ? 13.906 -0.684 4.18 1 95.06 112 PHE A N 1
ATOM 902 C CA . PHE A 1 112 ? 13.711 -2.012 4.75 1 95.06 112 PHE A CA 1
ATOM 903 C C . PHE A 1 112 ? 13.117 -1.921 6.148 1 95.06 112 PHE A C 1
ATOM 905 O O . PH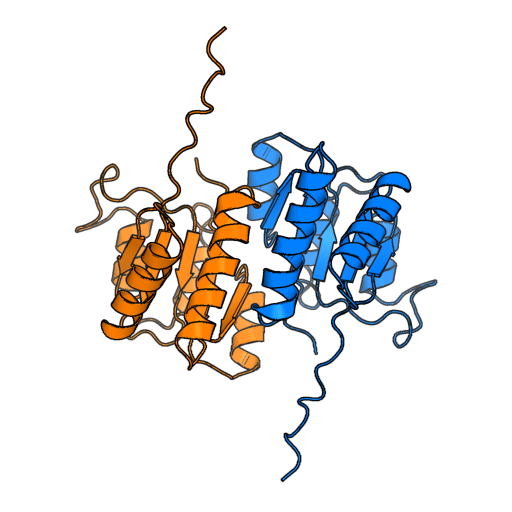E A 1 112 ? 12.18 -2.652 6.48 1 95.06 112 PHE A O 1
ATOM 912 N N . LYS A 1 113 ? 13.609 -1.016 6.891 1 94.44 113 LYS A N 1
ATOM 913 C CA . LYS A 1 113 ? 13.164 -0.874 8.273 1 94.44 113 LYS A CA 1
ATOM 914 C C . LYS A 1 113 ? 11.703 -0.442 8.344 1 94.44 113 LYS A C 1
ATOM 916 O O . LYS A 1 113 ? 10.945 -0.93 9.188 1 94.44 113 LYS A O 1
ATOM 921 N N . THR A 1 114 ? 11.312 0.444 7.512 1 95.88 114 THR A N 1
ATOM 922 C CA . THR A 1 114 ? 9.945 0.939 7.566 1 95.88 114 THR A CA 1
ATOM 923 C C . THR A 1 114 ? 8.953 -0.161 7.191 1 95.88 114 THR A C 1
ATOM 925 O O . THR A 1 114 ? 7.891 -0.286 7.805 1 95.88 114 THR A O 1
ATOM 928 N N . TYR A 1 115 ? 9.297 -0.975 6.18 1 96.88 115 TYR A N 1
ATOM 929 C CA . TYR A 1 115 ? 8.438 -2.113 5.859 1 96.88 115 TYR A CA 1
ATOM 930 C C . TYR A 1 115 ? 8.398 -3.107 7.012 1 96.88 115 TYR A C 1
ATOM 932 O O . TYR A 1 115 ? 7.344 -3.664 7.324 1 96.88 115 TYR A O 1
ATOM 940 N N . ASP A 1 116 ? 9.531 -3.25 7.648 1 95.5 116 ASP A N 1
ATOM 941 C CA . ASP A 1 116 ? 9.617 -4.141 8.797 1 95.5 116 ASP A CA 1
ATOM 942 C C . ASP A 1 116 ? 8.711 -3.662 9.93 1 95.5 116 ASP A C 1
ATOM 944 O O . ASP A 1 116 ? 8.125 -4.473 10.648 1 95.5 116 ASP A O 1
ATOM 948 N N . LEU A 1 117 ? 8.578 -2.406 10.039 1 95.56 117 LEU A N 1
ATOM 949 C CA . LEU A 1 117 ? 7.781 -1.812 11.109 1 95.56 117 LEU A CA 1
ATOM 950 C C . LEU A 1 117 ? 6.305 -1.777 10.734 1 95.56 117 LEU A C 1
ATOM 952 O O . LEU A 1 117 ? 5.457 -1.411 11.555 1 95.56 117 LEU A O 1
ATOM 956 N N . GLY A 1 118 ? 5.965 -2.111 9.461 1 96.69 118 GLY A N 1
ATOM 957 C CA . GLY A 1 118 ? 4.566 -2.258 9.094 1 96.69 118 GLY A CA 1
ATOM 958 C C . GLY A 1 118 ? 4.059 -1.128 8.219 1 96.69 118 GLY A C 1
ATOM 959 O O . GLY A 1 118 ? 2.85 -0.927 8.086 1 96.69 118 GLY A O 1
ATOM 960 N N . ALA A 1 119 ? 4.988 -0.324 7.695 1 98.06 119 ALA A N 1
ATOM 961 C CA . ALA A 1 119 ? 4.543 0.666 6.719 1 98.06 119 ALA A CA 1
ATOM 962 C C . ALA A 1 119 ? 3.832 -0.003 5.547 1 98.06 119 ALA A C 1
ATOM 964 O O . ALA A 1 119 ? 4.211 -1.097 5.125 1 98.06 119 ALA A O 1
ATOM 965 N N . ASN A 1 120 ? 2.838 0.709 5.066 1 98.62 120 ASN A N 1
ATOM 966 C CA . ASN A 1 120 ? 2.105 0.149 3.936 1 98.62 120 ASN A CA 1
ATOM 967 C C . ASN A 1 120 ? 2.855 0.36 2.623 1 98.62 120 ASN A C 1
ATOM 969 O O . ASN A 1 120 ? 2.756 -0.459 1.708 1 98.62 120 ASN A O 1
ATOM 973 N N . SER A 1 121 ? 3.525 1.465 2.525 1 98.62 121 SER A N 1
ATOM 974 C CA . SER A 1 121 ? 4.406 1.705 1.388 1 98.62 121 SER A CA 1
ATOM 975 C C . SER A 1 121 ? 5.461 2.758 1.718 1 98.62 121 SER A C 1
ATOM 977 O O . SER A 1 121 ? 5.375 3.426 2.75 1 98.62 121 SER A O 1
ATOM 979 N N . PHE A 1 122 ? 6.508 2.795 0.862 1 98.38 122 PHE A N 1
ATOM 980 C CA . PHE A 1 122 ? 7.648 3.693 0.986 1 98.38 122 PHE A CA 1
ATOM 981 C C . PHE A 1 122 ? 7.902 4.43 -0.323 1 98.38 122 PHE A C 1
ATOM 983 O O . PHE A 1 122 ? 8.188 3.805 -1.349 1 98.38 122 PHE A O 1
ATOM 990 N N . ILE A 1 123 ? 7.789 5.758 -0.213 1 98.19 123 ILE A N 1
ATOM 991 C CA . ILE A 1 123 ? 7.98 6.598 -1.39 1 98.19 123 ILE A CA 1
ATOM 992 C C . ILE A 1 123 ? 9.109 7.598 -1.134 1 98.19 123 ILE A C 1
ATOM 994 O O . ILE A 1 123 ? 9.094 8.305 -0.126 1 98.19 123 ILE A O 1
ATOM 998 N N . ARG A 1 124 ? 10.023 7.625 -2.049 1 97.12 124 ARG A N 1
ATOM 999 C CA . ARG A 1 124 ? 11.047 8.672 -2.02 1 97.12 124 ARG A CA 1
ATOM 1000 C C . ARG A 1 124 ? 10.531 9.945 -2.676 1 97.12 124 ARG A C 1
ATOM 1002 O O . ARG A 1 124 ? 10.062 9.922 -3.814 1 97.12 124 ARG A O 1
ATOM 1009 N N . LYS A 1 125 ? 10.602 11.008 -1.931 1 96.88 125 LYS A N 1
ATOM 1010 C CA . LYS A 1 125 ? 10.156 12.281 -2.496 1 96.88 125 LYS A CA 1
ATOM 1011 C C . LYS A 1 125 ? 10.93 12.617 -3.764 1 96.88 125 LYS A C 1
ATOM 1013 O O . LYS A 1 125 ? 12.156 12.75 -3.729 1 96.88 125 LYS A O 1
ATOM 1018 N N . PRO A 1 126 ? 10.188 12.781 -4.832 1 95.44 126 PRO A N 1
ATOM 1019 C CA . PRO A 1 126 ? 10.891 13.219 -6.039 1 95.44 126 PRO A CA 1
ATOM 1020 C C . PRO A 1 126 ? 11.414 14.648 -5.926 1 95.44 126 PRO A C 1
ATOM 1022 O O . PRO A 1 126 ? 10.789 15.492 -5.285 1 95.44 126 PRO A O 1
ATOM 1025 N N . VAL A 1 127 ? 12.453 14.938 -6.633 1 90.5 127 VAL A N 1
ATOM 1026 C CA . VAL A 1 127 ? 13.078 16.25 -6.598 1 90.5 127 VAL A CA 1
ATOM 1027 C C . VAL A 1 127 ? 12.375 17.188 -7.578 1 90.5 127 VAL A C 1
ATOM 1029 O O . VAL A 1 127 ? 12.117 18.344 -7.262 1 90.5 127 VAL A O 1
ATOM 1032 N N . GLU A 1 128 ? 11.945 16.594 -8.688 1 94.31 128 GLU A N 1
ATOM 1033 C CA . GLU A 1 128 ? 11.289 17.375 -9.727 1 94.31 128 GLU A CA 1
ATOM 1034 C C . GLU A 1 128 ? 9.805 17.547 -9.438 1 94.31 128 GLU A C 1
ATOM 1036 O O . GLU A 1 128 ? 9.125 16.578 -9.094 1 94.31 128 GLU A O 1
ATOM 1041 N N . PHE A 1 129 ? 9.344 18.703 -9.711 1 93.06 129 PHE A N 1
ATOM 1042 C CA . PHE A 1 129 ? 7.961 19.047 -9.406 1 93.06 129 PHE A CA 1
ATOM 1043 C C . PHE A 1 129 ? 6.996 18.141 -10.164 1 93.06 129 PHE A C 1
ATOM 1045 O O . PHE A 1 129 ? 6.051 17.609 -9.586 1 93.06 129 PHE A O 1
ATOM 1052 N N . GLU A 1 130 ? 7.242 17.953 -11.445 1 95.94 130 GLU A N 1
ATOM 1053 C CA . GLU A 1 130 ? 6.348 17.141 -12.258 1 95.94 130 GLU A CA 1
ATOM 1054 C C . GLU A 1 130 ? 6.289 15.703 -11.734 1 95.94 130 GLU A C 1
ATOM 1056 O O . GLU A 1 130 ? 5.227 15.086 -11.734 1 95.94 130 GLU A O 1
ATOM 1061 N N . ALA A 1 131 ? 7.457 15.258 -11.32 1 96.56 131 ALA A N 1
ATOM 1062 C CA . ALA A 1 131 ? 7.516 13.914 -10.766 1 96.56 131 ALA A CA 1
ATOM 1063 C C . ALA A 1 131 ? 6.758 13.82 -9.445 1 96.56 131 ALA A C 1
ATOM 1065 O O . ALA A 1 131 ? 6.121 12.805 -9.156 1 96.56 131 ALA A O 1
ATOM 1066 N N . PHE A 1 132 ? 6.82 14.875 -8.703 1 96.75 132 PHE A N 1
ATOM 1067 C CA . PHE A 1 132 ? 6.059 14.922 -7.461 1 96.75 132 PHE A CA 1
ATOM 1068 C C . PHE A 1 132 ? 4.562 14.891 -7.738 1 96.75 132 PHE A C 1
ATOM 1070 O O . PHE A 1 132 ? 3.818 14.156 -7.09 1 96.75 132 PHE A O 1
ATOM 1077 N N . LEU A 1 133 ? 4.141 15.641 -8.672 1 97.06 133 LEU A N 1
ATOM 1078 C CA . LEU A 1 133 ? 2.727 15.656 -9.039 1 97.06 133 LEU A CA 1
ATOM 1079 C C . LEU A 1 133 ? 2.268 14.281 -9.492 1 97.06 133 LEU A C 1
ATOM 1081 O O . LEU A 1 133 ? 1.164 13.844 -9.148 1 97.06 133 LEU A O 1
ATOM 1085 N N . GLU A 1 134 ? 3.096 13.641 -10.227 1 97.5 134 GLU A N 1
ATOM 1086 C CA . GLU A 1 134 ? 2.785 12.281 -10.68 1 97.5 134 GLU A CA 1
ATOM 1087 C C . GLU A 1 134 ? 2.67 11.32 -9.5 1 97.5 134 GLU A C 1
ATOM 1089 O O . GLU A 1 134 ? 1.815 10.438 -9.492 1 97.5 134 GLU A O 1
ATOM 1094 N N . THR A 1 135 ? 3.566 11.508 -8.57 1 98.25 135 THR A N 1
ATOM 1095 C CA . THR A 1 135 ? 3.535 10.695 -7.359 1 98.25 135 THR A CA 1
ATOM 1096 C C . THR A 1 135 ? 2.211 10.875 -6.621 1 98.25 135 THR A C 1
ATOM 1098 O O . THR A 1 135 ? 1.562 9.898 -6.25 1 98.25 135 THR A O 1
ATOM 1101 N N . ILE A 1 136 ? 1.749 12.102 -6.48 1 97.94 136 ILE A N 1
ATOM 1102 C CA . ILE A 1 136 ? 0.495 12.398 -5.793 1 97.94 136 ILE A CA 1
ATOM 1103 C C . ILE A 1 136 ? -0.677 11.844 -6.602 1 97.94 136 ILE A C 1
ATOM 1105 O O . ILE A 1 136 ? -1.643 11.328 -6.035 1 97.94 136 ILE A O 1
ATOM 1109 N N . ARG A 1 137 ? -0.58 11.945 -7.859 1 97.88 137 ARG A N 1
ATOM 1110 C CA . ARG A 1 137 ? -1.622 11.398 -8.719 1 97.88 137 ARG A CA 1
ATOM 1111 C C . ARG A 1 137 ? -1.754 9.891 -8.531 1 97.88 137 ARG A C 1
ATOM 1113 O O . ARG A 1 137 ? -2.861 9.375 -8.367 1 97.88 137 ARG A O 1
ATOM 1120 N N . ALA A 1 138 ? -0.635 9.227 -8.633 1 98.06 138 ALA A N 1
ATOM 1121 C CA . ALA A 1 138 ? -0.635 7.77 -8.469 1 98.06 138 ALA A CA 1
ATOM 1122 C C . ALA A 1 138 ? -1.146 7.371 -7.086 1 98.06 138 ALA A C 1
ATOM 1124 O O . ALA A 1 138 ? -1.938 6.438 -6.957 1 98.06 138 ALA A O 1
ATOM 1125 N N . LEU A 1 139 ? -0.675 8.125 -6.086 1 98.19 139 LEU A N 1
ATOM 1126 C CA . LEU A 1 139 ? -1.126 7.898 -4.719 1 98.19 139 LEU A CA 1
ATOM 1127 C C . LEU A 1 139 ? -2.637 8.078 -4.605 1 98.19 139 LEU A C 1
ATOM 1129 O O . LEU A 1 139 ? -3.328 7.223 -4.047 1 98.19 139 LEU A O 1
ATOM 1133 N N . GLY A 1 140 ? -3.17 9.117 -5.109 1 97.69 140 GLY A N 1
ATOM 1134 C CA . GLY A 1 140 ? -4.598 9.391 -5.062 1 97.69 140 GLY A CA 1
ATOM 1135 C C . GLY A 1 140 ? -5.434 8.344 -5.77 1 97.69 140 GLY A C 1
ATOM 1136 O O . GLY A 1 140 ? -6.422 7.855 -5.223 1 97.69 140 GLY A O 1
ATOM 1137 N N . LYS A 1 141 ? -5.027 8 -6.957 1 97.25 141 LYS A N 1
ATOM 1138 C CA . LYS A 1 141 ? -5.766 7.02 -7.742 1 97.25 141 LYS A CA 1
ATOM 1139 C C . LYS A 1 141 ? -5.797 5.664 -7.043 1 97.25 141 LYS A C 1
ATOM 1141 O O . LYS A 1 141 ? -6.848 5.031 -6.953 1 97.25 141 LYS A O 1
ATOM 1146 N N . TYR A 1 142 ? -4.727 5.285 -6.504 1 98.38 142 TYR A N 1
ATOM 1147 C CA . TYR A 1 142 ? -4.617 3.959 -5.906 1 98.38 142 TYR A CA 1
ATOM 1148 C C . TYR A 1 142 ? -5.336 3.904 -4.566 1 98.38 142 TYR A C 1
ATOM 1150 O O . TYR A 1 142 ? -6.211 3.059 -4.355 1 98.38 142 TYR A O 1
ATOM 1158 N N . TRP A 1 143 ? -5.086 4.844 -3.686 1 98.19 143 TRP A N 1
ATOM 1159 C CA . TRP A 1 143 ? -5.543 4.738 -2.305 1 98.19 143 TRP A CA 1
ATOM 1160 C C . TRP A 1 143 ? -6.953 5.293 -2.152 1 98.19 143 TRP A C 1
ATOM 1162 O O . TRP A 1 143 ? -7.719 4.84 -1.3 1 98.19 143 TRP A O 1
ATOM 1172 N N . LEU A 1 144 ? -7.277 6.238 -2.969 1 96.75 144 LEU A N 1
ATOM 1173 C CA . LEU A 1 144 ? -8.555 6.902 -2.732 1 96.75 144 LEU A CA 1
ATOM 1174 C C . LEU A 1 144 ? -9.625 6.383 -3.684 1 96.75 144 LEU A C 1
ATOM 1176 O O . LEU A 1 144 ? -10.82 6.512 -3.412 1 96.75 144 LEU A O 1
ATOM 1180 N N . GLU A 1 145 ? -9.188 5.746 -4.781 1 95.88 145 GLU A N 1
ATOM 1181 C CA . GLU A 1 145 ? -10.188 5.309 -5.758 1 95.88 145 GLU A CA 1
ATOM 1182 C C . GLU A 1 145 ? -10.234 3.789 -5.855 1 95.88 145 GLU A C 1
ATOM 1184 O O . GLU A 1 145 ? -11.297 3.211 -6.094 1 95.88 145 GLU A O 1
ATOM 1189 N N . ILE A 1 146 ? -9.125 3.109 -5.668 1 96.94 146 ILE A N 1
ATOM 1190 C CA . ILE A 1 146 ? -9.047 1.685 -5.977 1 96.94 146 ILE A CA 1
ATOM 1191 C C . ILE A 1 146 ? -9.148 0.872 -4.688 1 96.94 146 ILE A C 1
ATOM 1193 O O . ILE A 1 146 ? -9.969 -0.04 -4.582 1 96.94 146 ILE A O 1
ATOM 1197 N N . VAL A 1 147 ? -8.32 1.251 -3.674 1 97.31 147 VAL A N 1
ATOM 1198 C CA . VAL A 1 147 ? -8.188 0.474 -2.445 1 97.31 147 VAL A CA 1
ATOM 1199 C C . VAL A 1 147 ? -9.391 0.74 -1.539 1 97.31 147 VAL A C 1
ATOM 1201 O O . VAL A 1 147 ? -9.945 1.841 -1.542 1 97.31 147 VAL A O 1
ATOM 1204 N N . GLU A 1 148 ? -9.75 -0.269 -0.841 1 96.38 148 GLU A N 1
ATOM 1205 C CA . GLU A 1 148 ? -10.688 -0.062 0.257 1 96.38 148 GLU A CA 1
ATOM 1206 C C . GLU A 1 148 ? -9.953 0.278 1.553 1 96.38 148 GLU A C 1
ATOM 1208 O O . GLU A 1 148 ? -9.008 -0.414 1.938 1 96.38 148 GLU A O 1
ATOM 1213 N N . LEU A 1 149 ? -10.383 1.297 2.186 1 96.75 149 LEU A N 1
ATOM 1214 C CA . LEU A 1 149 ? -9.719 1.766 3.396 1 96.75 149 LEU A CA 1
ATOM 1215 C C . LEU A 1 149 ? -10.531 1.416 4.637 1 96.75 149 LEU A C 1
ATOM 1217 O O . LEU A 1 149 ? -11.766 1.415 4.594 1 96.75 149 LEU A O 1
ATOM 1221 N N . PRO A 1 150 ? -9.898 1.165 5.711 1 93.19 150 PRO A N 1
ATOM 1222 C CA . PRO A 1 150 ? -10.57 0.756 6.945 1 93.19 150 PRO A CA 1
ATOM 1223 C C . PRO A 1 150 ? -11.086 1.942 7.758 1 93.19 150 PRO A C 1
ATOM 1225 O O . PRO A 1 150 ? -10.641 2.152 8.891 1 93.19 150 PRO A O 1
ATOM 1228 N N . VAL A 1 151 ? -11.945 2.705 7.148 1 86.06 151 VAL A N 1
ATOM 1229 C CA . VAL A 1 151 ? -12.523 3.852 7.844 1 86.06 151 VAL A CA 1
ATOM 1230 C C . VAL A 1 151 ? -13.852 3.453 8.484 1 86.06 151 VAL A C 1
ATOM 1232 O O . VAL A 1 151 ? -14.625 2.689 7.898 1 86.06 151 VAL A O 1
ATOM 1235 N N . VAL A 1 152 ? -13.875 3.639 9.789 1 67.69 152 VAL A N 1
ATOM 1236 C CA . VAL A 1 152 ? -15.109 3.344 10.508 1 67.69 152 VAL A CA 1
ATOM 1237 C C . VAL A 1 152 ? -16.078 4.523 10.391 1 67.69 152 VAL A C 1
ATOM 1239 O O . VAL A 1 152 ? -15.641 5.68 10.336 1 67.69 152 VAL A O 1
ATOM 1242 N N . MET B 1 1 ? 30.266 8.977 -20.875 1 24.98 1 MET B N 1
ATOM 1243 C CA . MET B 1 1 ? 29.906 9.016 -19.453 1 24.98 1 MET B CA 1
ATOM 1244 C C . MET B 1 1 ? 28.656 8.18 -19.203 1 24.98 1 MET B C 1
ATOM 1246 O O . MET B 1 1 ? 27.562 8.531 -19.641 1 24.98 1 MET B O 1
ATOM 1250 N N . LYS B 1 2 ? 28.703 6.82 -19.203 1 26.16 2 LYS B N 1
ATOM 1251 C CA . LYS B 1 2 ? 27.672 5.789 -19.297 1 26.16 2 LYS B CA 1
ATOM 1252 C C . LYS B 1 2 ? 26.688 5.879 -18.141 1 26.16 2 LYS B C 1
ATOM 1254 O O . LYS B 1 2 ? 27.094 5.957 -16.984 1 26.16 2 LYS B O 1
ATOM 1259 N N . ALA B 1 3 ? 25.641 6.648 -18.281 1 31 3 ALA B N 1
ATOM 1260 C CA . ALA B 1 3 ? 24.547 6.711 -17.312 1 31 3 ALA B CA 1
ATOM 1261 C C . ALA B 1 3 ? 24.422 5.406 -16.531 1 31 3 ALA B C 1
ATOM 1263 O O . ALA B 1 3 ? 24.391 4.324 -17.125 1 31 3 ALA B O 1
ATOM 1264 N N . GLU B 1 4 ? 25.125 5.168 -15.516 1 34.25 4 GLU B N 1
ATOM 1265 C CA . GLU B 1 4 ? 25.156 3.965 -14.695 1 34.25 4 GLU B CA 1
ATOM 1266 C C . GLU B 1 4 ? 23.766 3.359 -14.555 1 34.25 4 GLU B C 1
ATOM 1268 O O . GLU B 1 4 ? 22.844 4.008 -14.039 1 34.25 4 GLU B O 1
ATOM 1273 N N . ILE B 1 5 ? 23.25 2.721 -15.484 1 36.91 5 ILE B N 1
ATOM 1274 C CA . ILE B 1 5 ? 21.969 2.018 -15.586 1 36.91 5 ILE B CA 1
ATOM 1275 C C . ILE B 1 5 ? 21.672 1.296 -14.273 1 36.91 5 ILE B C 1
ATOM 1277 O O . ILE B 1 5 ? 22.438 0.441 -13.836 1 36.91 5 ILE B O 1
ATOM 1281 N N . LYS B 1 6 ? 21.328 2.004 -13.273 1 39.62 6 LYS B N 1
ATOM 1282 C CA . LYS B 1 6 ? 20.922 1.356 -12.023 1 39.62 6 LYS B CA 1
ATOM 1283 C C . LYS B 1 6 ? 20.375 -0.043 -12.289 1 39.62 6 LYS B C 1
ATOM 1285 O O . LYS B 1 6 ? 19.484 -0.22 -13.125 1 39.62 6 LYS B O 1
ATOM 1290 N N . ASN B 1 7 ? 21.078 -1.105 -12.422 1 46.38 7 ASN B N 1
ATOM 1291 C CA . ASN B 1 7 ? 20.75 -2.523 -12.516 1 46.38 7 ASN B CA 1
ATOM 1292 C C . ASN B 1 7 ? 19.422 -2.83 -11.844 1 46.38 7 ASN B C 1
ATOM 1294 O O . ASN B 1 7 ? 19.359 -3.09 -10.641 1 46.38 7 ASN B O 1
ATOM 1298 N N . GLN B 1 8 ? 18.359 -2.072 -12.148 1 56.97 8 GLN B N 1
ATOM 1299 C CA . GLN B 1 8 ? 17.031 -2.105 -11.539 1 56.97 8 GLN B CA 1
ATOM 1300 C C . GLN B 1 8 ? 16.469 -3.52 -11.547 1 56.97 8 GLN B C 1
ATOM 1302 O O . GLN B 1 8 ? 16.266 -4.109 -12.609 1 56.97 8 GLN B O 1
ATOM 1307 N N . LYS B 1 9 ? 16.781 -4.383 -10.484 1 73.12 9 LYS B N 1
ATOM 1308 C CA . LYS B 1 9 ? 16.281 -5.738 -10.289 1 73.12 9 LYS B CA 1
ATOM 1309 C C . LYS B 1 9 ? 14.789 -5.82 -10.648 1 73.12 9 LYS B C 1
ATOM 1311 O O . LYS B 1 9 ? 14.008 -4.961 -10.234 1 73.12 9 LYS B O 1
ATOM 1316 N N . THR B 1 10 ? 14.57 -6.629 -11.719 1 90.19 10 THR B N 1
ATOM 1317 C CA . THR B 1 10 ? 13.203 -6.91 -12.125 1 90.19 10 THR B CA 1
ATOM 1318 C C . THR B 1 10 ? 12.367 -7.367 -10.938 1 90.19 10 THR B C 1
ATOM 1320 O O . THR B 1 10 ? 12.781 -8.242 -10.18 1 90.19 10 THR B O 1
ATOM 1323 N N . ILE B 1 11 ? 11.305 -6.715 -10.641 1 95.69 11 ILE B N 1
ATOM 1324 C CA . ILE B 1 11 ? 10.414 -7.086 -9.547 1 95.69 11 ILE B CA 1
ATOM 1325 C C . ILE B 1 11 ? 9.508 -8.234 -9.984 1 95.69 11 ILE B C 1
ATOM 1327 O O . ILE B 1 11 ? 8.773 -8.117 -10.969 1 95.69 11 ILE B O 1
ATOM 1331 N N . HIS B 1 12 ? 9.672 -9.336 -9.297 1 97.62 12 HIS B N 1
ATOM 1332 C CA . HIS B 1 12 ? 8.773 -10.461 -9.516 1 97.62 12 HIS B CA 1
ATOM 1333 C C . HIS B 1 12 ? 7.52 -10.344 -8.656 1 97.62 12 HIS B C 1
ATOM 1335 O O . HIS B 1 12 ? 7.598 -9.93 -7.496 1 97.62 12 HIS B O 1
ATOM 1341 N N . ILE B 1 13 ? 6.367 -10.742 -9.219 1 98.44 13 ILE B N 1
ATOM 1342 C CA . ILE B 1 13 ? 5.09 -10.68 -8.523 1 98.44 13 ILE B CA 1
ATOM 1343 C C . ILE B 1 13 ? 4.539 -12.086 -8.328 1 98.44 13 ILE B C 1
ATOM 1345 O O . ILE B 1 13 ? 4.414 -12.852 -9.289 1 98.44 13 ILE B O 1
ATOM 1349 N N . LEU B 1 14 ? 4.332 -12.422 -7.078 1 98.69 14 LEU B N 1
ATOM 1350 C CA . LEU B 1 14 ? 3.691 -13.695 -6.758 1 98.69 14 LEU B CA 1
ATOM 1351 C C . LEU B 1 14 ? 2.188 -13.523 -6.59 1 98.69 14 LEU B C 1
ATOM 1353 O O . LEU B 1 14 ? 1.739 -12.656 -5.836 1 98.69 14 LEU B O 1
ATOM 1357 N N . VAL B 1 15 ? 1.407 -14.312 -7.336 1 98.31 15 VAL B N 1
ATOM 1358 C CA . VAL B 1 15 ? -0.049 -14.211 -7.309 1 98.31 15 VAL B CA 1
ATOM 1359 C C . VAL B 1 15 ? -0.641 -15.508 -6.75 1 98.31 15 VAL B C 1
ATOM 1361 O O . VAL B 1 15 ? -0.515 -16.562 -7.359 1 98.31 15 VAL B O 1
ATOM 1364 N N . ALA B 1 16 ? -1.231 -15.398 -5.59 1 97.56 16 ALA B N 1
ATOM 1365 C CA . ALA B 1 16 ? -1.97 -16.516 -5.016 1 97.56 16 ALA B CA 1
ATOM 1366 C C . ALA B 1 16 ? -3.438 -16.484 -5.434 1 97.56 16 ALA B C 1
ATOM 1368 O O . ALA B 1 16 ? -4.223 -15.703 -4.891 1 97.56 16 ALA B O 1
ATOM 1369 N N . GLU B 1 17 ? -3.771 -17.25 -6.383 1 95.94 17 GLU B N 1
ATOM 1370 C CA . GLU B 1 17 ? -5.062 -17.281 -7.059 1 95.94 17 GLU B CA 1
ATOM 1371 C C . GLU B 1 17 ? -5.383 -18.672 -7.582 1 95.94 17 GLU B C 1
ATOM 1373 O O . GLU B 1 17 ? -4.641 -19.219 -8.398 1 95.94 17 GLU B O 1
ATOM 1378 N N . ASP B 1 18 ? -6.531 -19.219 -7.148 1 93.69 18 ASP B N 1
ATOM 1379 C CA . ASP B 1 18 ? -6.84 -20.594 -7.523 1 93.69 18 ASP B CA 1
ATOM 1380 C C . ASP B 1 18 ? -7.699 -20.641 -8.789 1 93.69 18 ASP B C 1
ATOM 1382 O O . ASP B 1 18 ? -7.719 -21.641 -9.492 1 93.69 18 ASP B O 1
ATOM 1386 N N . ASP B 1 19 ? -8.445 -19.578 -9.102 1 94.06 19 ASP B N 1
ATOM 1387 C CA . ASP B 1 19 ? -9.352 -19.562 -10.242 1 94.06 19 ASP B CA 1
ATOM 1388 C C . ASP B 1 19 ? -8.602 -19.312 -11.547 1 94.06 19 ASP B C 1
ATOM 1390 O O . ASP B 1 19 ? -8 -18.25 -11.727 1 94.06 19 ASP B O 1
ATOM 1394 N N . PRO B 1 20 ? -8.609 -20.328 -12.469 1 95.88 20 PRO B N 1
ATOM 1395 C CA . PRO B 1 20 ? -7.863 -20.156 -13.719 1 95.88 20 PRO B CA 1
ATOM 1396 C C . PRO B 1 20 ? -8.328 -18.938 -14.523 1 95.88 20 PRO B C 1
ATOM 1398 O O . PRO B 1 20 ? -7.527 -18.297 -15.203 1 95.88 20 PRO B O 1
ATOM 1401 N N . ASP B 1 21 ? -9.609 -18.656 -14.453 1 95.25 21 ASP B N 1
ATOM 1402 C CA . ASP B 1 21 ? -10.125 -17.5 -15.18 1 95.25 21 ASP B CA 1
ATOM 1403 C C . ASP B 1 21 ? -9.562 -16.188 -14.609 1 95.25 21 ASP B C 1
ATOM 1405 O O . ASP B 1 21 ? -9.227 -15.273 -15.367 1 95.25 21 ASP B O 1
ATOM 1409 N N . ASP B 1 22 ? -9.469 -16.094 -13.32 1 95.19 22 ASP B N 1
ATOM 1410 C CA . ASP B 1 22 ? -8.898 -14.906 -12.68 1 95.19 22 ASP B CA 1
ATOM 1411 C C . ASP B 1 22 ? -7.418 -14.766 -13.016 1 95.19 22 ASP B C 1
ATOM 1413 O O . ASP B 1 22 ? -6.922 -13.656 -13.211 1 95.19 22 ASP B O 1
ATOM 1417 N N . ARG B 1 23 ? -6.719 -15.906 -13.086 1 96.94 23 ARG B N 1
ATOM 1418 C CA . ARG B 1 23 ? -5.305 -15.875 -13.453 1 96.94 23 ARG B CA 1
ATOM 1419 C C . ARG B 1 23 ? -5.117 -15.336 -14.867 1 96.94 23 ARG B C 1
ATOM 1421 O O . ARG B 1 23 ? -4.23 -14.508 -15.109 1 96.94 23 ARG B O 1
ATOM 1428 N N . LEU B 1 24 ? -5.965 -15.836 -15.727 1 96.88 24 LEU B N 1
ATOM 1429 C CA . LEU B 1 24 ? -5.902 -15.367 -17.094 1 96.88 24 LEU B CA 1
ATOM 1430 C C . LEU B 1 24 ? -6.207 -13.875 -17.172 1 96.88 24 LEU B C 1
ATOM 1432 O O . LEU B 1 24 ? -5.531 -13.133 -17.891 1 96.88 24 LEU B O 1
ATOM 1436 N N . LEU B 1 25 ? -7.234 -13.453 -16.438 1 96.31 25 LEU B N 1
ATOM 1437 C CA . LEU B 1 25 ? -7.594 -12.039 -16.391 1 96.31 25 LEU B CA 1
ATOM 1438 C C . LEU B 1 25 ? -6.43 -11.195 -15.898 1 96.31 25 LEU B C 1
ATOM 1440 O O . LEU B 1 25 ? -6.164 -10.117 -16.438 1 96.31 25 LEU B O 1
ATOM 1444 N N . MET B 1 26 ? -5.75 -11.633 -14.883 1 96.69 26 MET B N 1
ATOM 1445 C CA . MET B 1 26 ? -4.59 -10.938 -14.336 1 96.69 26 MET B CA 1
ATOM 1446 C C . MET B 1 26 ? -3.486 -10.812 -15.375 1 96.69 26 MET B C 1
ATOM 1448 O O . MET B 1 26 ? -2.928 -9.734 -15.578 1 96.69 26 MET B O 1
ATOM 1452 N N . LYS B 1 27 ? -3.168 -11.914 -16.047 1 97.5 27 LYS B N 1
ATOM 1453 C CA . LYS B 1 27 ? -2.154 -11.898 -17.094 1 97.5 27 LYS B CA 1
ATOM 1454 C C . LYS B 1 27 ? -2.506 -10.891 -18.188 1 97.5 27 LYS B C 1
ATOM 1456 O O . LYS B 1 27 ? -1.654 -10.109 -18.625 1 97.5 27 LYS B O 1
ATOM 1461 N N . ASP B 1 28 ? -3.699 -10.914 -18.609 1 96.56 28 ASP B N 1
ATOM 1462 C CA . ASP B 1 28 ? -4.168 -9.992 -19.641 1 96.56 28 ASP B CA 1
ATOM 1463 C C . ASP B 1 28 ? -4.086 -8.547 -19.156 1 96.56 28 ASP B C 1
ATOM 1465 O O . ASP B 1 28 ? -3.715 -7.652 -19.922 1 96.56 28 ASP B O 1
ATOM 1469 N N . GLY B 1 29 ? -4.531 -8.352 -17.891 1 97.06 29 GLY B N 1
ATOM 1470 C CA . GLY B 1 29 ? -4.434 -7.016 -17.328 1 97.06 29 GLY B CA 1
ATOM 1471 C C . GLY B 1 29 ? -3.018 -6.469 -17.328 1 97.06 29 GLY B C 1
ATOM 1472 O O . GLY B 1 29 ? -2.797 -5.305 -17.688 1 97.06 29 GLY B O 1
ATOM 1473 N N . PHE B 1 30 ? -2.064 -7.305 -16.984 1 97.75 30 PHE B N 1
ATOM 1474 C CA . PHE B 1 30 ? -0.669 -6.883 -16.984 1 97.75 30 PHE B CA 1
ATOM 1475 C C . PHE B 1 30 ? -0.191 -6.609 -18.406 1 97.75 30 PHE B C 1
ATOM 1477 O O . PHE B 1 30 ? 0.486 -5.609 -18.656 1 97.75 30 PHE B O 1
ATOM 1484 N N . ARG B 1 31 ? -0.579 -7.484 -19.281 1 97 31 ARG B N 1
ATOM 1485 C CA . ARG B 1 31 ? -0.192 -7.332 -20.672 1 97 31 ARG B CA 1
ATOM 1486 C C . ARG B 1 31 ? -0.756 -6.043 -21.266 1 97 31 ARG B C 1
ATOM 1488 O O . ARG B 1 31 ? -0.026 -5.266 -21.875 1 97 31 ARG B O 1
ATOM 1495 N N . GLU B 1 32 ? -1.95 -5.762 -21.109 1 96.81 32 GLU B N 1
ATOM 1496 C CA . GLU B 1 32 ? -2.637 -4.605 -21.672 1 96.81 32 GLU B CA 1
ATOM 1497 C C . GLU B 1 32 ? -2.061 -3.303 -21.125 1 96.81 32 GLU B C 1
ATOM 1499 O O . GLU B 1 32 ? -2.102 -2.268 -21.781 1 96.81 32 GLU B O 1
ATOM 1504 N N . ASN B 1 33 ? -1.526 -3.355 -19.906 1 96.44 33 ASN B N 1
ATOM 1505 C CA . ASN B 1 33 ? -0.96 -2.16 -19.297 1 96.44 33 ASN B CA 1
ATOM 1506 C C . ASN B 1 33 ? 0.554 -2.102 -19.484 1 96.44 33 ASN B C 1
ATOM 1508 O O . ASN B 1 33 ? 1.226 -1.276 -18.859 1 96.44 33 ASN B O 1
ATOM 1512 N N . ASN B 1 34 ? 1.112 -3.014 -20.266 1 96.12 34 ASN B N 1
ATOM 1513 C CA . ASN B 1 34 ? 2.521 -3.061 -20.641 1 96.12 34 ASN B CA 1
ATOM 1514 C C . ASN B 1 34 ? 3.42 -3.223 -19.422 1 96.12 34 ASN B C 1
ATOM 1516 O O . ASN B 1 34 ? 4.461 -2.57 -19.312 1 96.12 34 ASN B O 1
ATOM 1520 N N . LEU B 1 35 ? 2.893 -3.998 -18.469 1 95.5 35 LEU B N 1
ATOM 1521 C CA . LEU B 1 35 ? 3.705 -4.352 -17.312 1 95.5 35 LEU B CA 1
ATOM 1522 C C . LEU B 1 35 ? 4.527 -5.605 -17.594 1 95.5 35 LEU B C 1
ATOM 1524 O O . LEU B 1 35 ? 3.971 -6.695 -17.75 1 95.5 35 LEU B O 1
ATOM 1528 N N . ALA B 1 36 ? 5.867 -5.414 -17.578 1 94 36 ALA B N 1
ATOM 1529 C CA . ALA B 1 36 ? 6.762 -6.484 -18.016 1 94 36 ALA B CA 1
ATOM 1530 C C . ALA B 1 36 ? 7.199 -7.348 -16.844 1 94 36 ALA B C 1
ATOM 1532 O O . ALA B 1 36 ? 7.902 -8.344 -17.016 1 94 36 ALA B O 1
ATOM 1533 N N . ASN B 1 37 ? 6.777 -7.07 -15.68 1 96.56 37 ASN B N 1
ATOM 1534 C CA . ASN B 1 37 ? 7.188 -7.805 -14.484 1 96.56 37 ASN B CA 1
ATOM 1535 C C . ASN B 1 37 ? 6.688 -9.25 -14.516 1 96.56 37 ASN B C 1
ATOM 1537 O O . ASN B 1 37 ? 5.535 -9.5 -14.875 1 96.56 37 ASN B O 1
ATOM 1541 N N . PRO B 1 38 ? 7.562 -10.211 -14.242 1 97.12 38 PRO B N 1
ATOM 1542 C CA . PRO B 1 38 ? 7.129 -11.609 -14.258 1 97.12 38 PRO B CA 1
ATOM 1543 C C . PRO B 1 38 ? 6.062 -11.906 -13.203 1 97.12 38 PRO B C 1
ATOM 1545 O O . PRO B 1 38 ? 6.176 -11.453 -12.062 1 97.12 38 PRO B O 1
ATOM 1548 N N . LEU B 1 39 ? 5.07 -12.633 -13.648 1 98.31 39 LEU B N 1
ATOM 1549 C CA . LEU B 1 39 ? 4.023 -13.117 -12.758 1 98.31 39 LEU B CA 1
ATOM 1550 C C . LEU B 1 39 ? 4.227 -14.594 -12.438 1 98.31 39 LEU B C 1
ATOM 1552 O O . LEU B 1 39 ? 4.426 -15.406 -13.352 1 98.31 39 LEU B O 1
ATOM 1556 N N . HIS B 1 40 ? 4.262 -14.906 -11.172 1 98.5 40 HIS B N 1
ATOM 1557 C CA . HIS B 1 40 ? 4.262 -16.297 -10.719 1 98.5 40 HIS B CA 1
ATOM 1558 C C . HIS B 1 40 ? 2.955 -16.641 -10.016 1 98.5 40 HIS B C 1
ATOM 1560 O O . HIS B 1 40 ? 2.564 -15.969 -9.055 1 98.5 40 HIS B O 1
ATOM 1566 N N . PHE B 1 41 ? 2.344 -17.703 -10.5 1 97.94 41 PHE B N 1
ATOM 1567 C CA . PHE B 1 41 ? 1.045 -18.062 -9.938 1 97.94 41 PHE B CA 1
ATOM 1568 C C . PHE B 1 41 ? 1.16 -19.281 -9.031 1 97.94 41 PHE B C 1
ATOM 1570 O O . PHE B 1 41 ? 1.884 -20.234 -9.344 1 97.94 41 PHE B O 1
ATOM 1577 N N . VAL B 1 42 ? 0.484 -19.219 -7.906 1 96.62 42 VAL B N 1
ATOM 1578 C CA . VAL B 1 42 ? 0.261 -20.359 -7.035 1 96.62 42 VAL B CA 1
ATOM 1579 C C . VAL B 1 42 ? -1.231 -20.516 -6.746 1 96.62 42 VAL B C 1
ATOM 1581 O O . VAL B 1 42 ? -1.969 -19.531 -6.734 1 96.62 42 VAL B O 1
ATOM 1584 N N . LYS B 1 43 ? -1.685 -21.719 -6.43 1 93.25 43 LYS B N 1
ATOM 1585 C CA . LYS B 1 43 ? -3.125 -21.969 -6.461 1 93.25 43 LYS B CA 1
ATOM 1586 C C . LYS B 1 43 ? -3.678 -22.156 -5.051 1 93.25 43 LYS B C 1
ATOM 1588 O O . LYS B 1 43 ? -4.891 -22.297 -4.871 1 93.25 43 LYS B O 1
ATOM 1593 N N . ASP B 1 44 ? -2.801 -22.312 -4.074 1 92.5 44 ASP B N 1
ATOM 1594 C CA . ASP B 1 44 ? -3.252 -22.484 -2.695 1 92.5 44 ASP B CA 1
ATOM 1595 C C . ASP B 1 44 ? -2.148 -22.109 -1.708 1 92.5 44 ASP B C 1
ATOM 1597 O O . ASP B 1 44 ? -1.048 -21.719 -2.111 1 92.5 44 ASP B O 1
ATOM 1601 N N . GLY B 1 45 ? -2.475 -22.188 -0.409 1 92.94 45 GLY B N 1
ATOM 1602 C CA . GLY B 1 45 ? -1.547 -21.812 0.645 1 92.94 45 GLY B CA 1
ATOM 1603 C C . GLY B 1 45 ? -0.288 -22.656 0.667 1 92.94 45 GLY B C 1
ATOM 1604 O O . GLY B 1 45 ? 0.8 -22.156 0.953 1 92.94 45 GLY B O 1
ATOM 1605 N N . GLU B 1 46 ? -0.457 -23.922 0.391 1 91.88 46 GLU B N 1
ATOM 1606 C CA . GLU B 1 46 ? 0.704 -24.812 0.39 1 91.88 46 GLU B CA 1
ATOM 1607 C C . GLU B 1 46 ? 1.705 -24.406 -0.688 1 91.88 46 GLU B C 1
ATOM 1609 O O . GLU B 1 46 ? 2.896 -24.25 -0.409 1 91.88 46 GLU B O 1
ATOM 1614 N N . GLU B 1 47 ? 1.246 -24.219 -1.872 1 94.88 47 GLU B N 1
ATOM 1615 C CA . GLU B 1 47 ? 2.113 -23.781 -2.963 1 94.88 47 GLU B CA 1
ATOM 1616 C C . GLU B 1 47 ? 2.697 -22.391 -2.686 1 94.88 47 GLU B C 1
ATOM 1618 O O . GLU B 1 47 ? 3.844 -22.125 -3.039 1 94.88 47 GLU B O 1
ATOM 1623 N N . LEU B 1 48 ? 1.909 -21.547 -2.076 1 97.06 48 LEU B N 1
ATOM 1624 C CA . LEU B 1 48 ? 2.363 -20.219 -1.705 1 97.06 48 LEU B CA 1
ATOM 1625 C C . LEU B 1 48 ? 3.611 -20.281 -0.832 1 97.06 48 LEU B C 1
ATOM 1627 O O . LEU B 1 48 ? 4.625 -19.656 -1.138 1 97.06 48 LEU B O 1
ATOM 1631 N N . PHE B 1 49 ? 3.582 -21.109 0.158 1 96.31 49 PHE B N 1
ATOM 1632 C CA . PHE B 1 49 ? 4.699 -21.156 1.093 1 96.31 49 PHE B CA 1
ATOM 1633 C C . PHE B 1 49 ? 5.855 -21.969 0.516 1 96.31 49 PHE B C 1
ATOM 1635 O O . PHE B 1 49 ? 7.02 -21.688 0.795 1 96.31 49 PHE B O 1
ATOM 1642 N N . GLU B 1 50 ? 5.547 -23.031 -0.304 1 96.75 50 GLU B N 1
ATOM 1643 C CA . GLU B 1 50 ? 6.629 -23.703 -1.023 1 96.75 50 GLU B CA 1
ATOM 1644 C C . GLU B 1 50 ? 7.414 -22.719 -1.88 1 96.75 50 GLU B C 1
ATOM 1646 O O . GLU B 1 50 ? 8.648 -22.766 -1.913 1 96.75 50 GLU B O 1
ATOM 1651 N N . PHE B 1 51 ? 6.684 -21.828 -2.553 1 98.19 51 PHE B N 1
ATOM 1652 C CA . PHE B 1 51 ? 7.32 -20.797 -3.367 1 98.19 51 PHE B CA 1
ATOM 1653 C C . PHE B 1 51 ? 8.156 -19.859 -2.502 1 98.19 51 PHE B C 1
ATOM 1655 O O . PHE B 1 51 ? 9.328 -19.625 -2.785 1 98.19 51 PHE B O 1
ATOM 1662 N N . LEU B 1 52 ? 7.578 -19.344 -1.437 1 97.81 52 LEU B N 1
ATOM 1663 C CA . LEU B 1 52 ? 8.211 -18.328 -0.599 1 97.81 52 LEU B CA 1
ATOM 1664 C C . LEU B 1 52 ? 9.43 -18.891 0.113 1 97.81 52 LEU B C 1
ATOM 1666 O O . LEU B 1 52 ? 10.375 -18.172 0.416 1 97.81 52 LEU B O 1
ATOM 1670 N N . GLN B 1 53 ? 9.43 -20.188 0.323 1 96.62 53 GLN B N 1
ATOM 1671 C CA . GLN B 1 53 ? 10.523 -20.828 1.045 1 96.62 53 GLN B CA 1
ATOM 1672 C C . GLN B 1 53 ? 11.469 -21.531 0.085 1 96.62 53 GLN B C 1
ATOM 1674 O O . GLN B 1 53 ? 12.406 -22.219 0.517 1 96.62 53 GLN B O 1
ATOM 1679 N N . ASN B 1 54 ? 11.211 -21.406 -1.18 1 96.56 54 ASN B N 1
ATOM 1680 C CA . ASN B 1 54 ? 12 -22.062 -2.217 1 96.56 54 ASN B CA 1
ATOM 1681 C C . ASN B 1 54 ? 12.117 -23.562 -1.966 1 96.56 54 ASN B C 1
ATOM 1683 O O . ASN B 1 54 ? 13.227 -24.109 -1.942 1 96.56 54 ASN B O 1
ATOM 1687 N N . GLU B 1 55 ? 11.023 -24.219 -1.813 1 96.81 55 GLU B N 1
ATOM 1688 C CA . GLU B 1 55 ? 10.953 -25.656 -1.558 1 96.81 55 GLU B CA 1
ATOM 1689 C C . GLU B 1 55 ? 10.203 -26.375 -2.672 1 96.81 55 GLU B C 1
ATOM 1691 O O . GLU B 1 55 ? 9.453 -25.75 -3.432 1 96.81 55 GLU B O 1
ATOM 1696 N N . GLY B 1 56 ? 10.438 -27.719 -2.744 1 95.94 56 GLY B N 1
ATOM 1697 C CA . GLY B 1 56 ? 9.734 -28.531 -3.73 1 95.94 56 GLY B CA 1
ATOM 1698 C C . GLY B 1 56 ? 10 -28.094 -5.156 1 95.94 56 GLY B C 1
ATOM 1699 O O . GLY B 1 56 ? 11.156 -27.969 -5.566 1 95.94 56 GLY B O 1
ATOM 1700 N N . GLU B 1 57 ? 8.938 -27.875 -5.938 1 95.81 57 GLU B N 1
ATOM 1701 C CA . GLU B 1 57 ? 9.047 -27.516 -7.348 1 95.81 57 GLU B CA 1
ATOM 1702 C C . GLU B 1 57 ? 9.594 -26.109 -7.523 1 95.81 57 GLU B C 1
ATOM 1704 O O . GLU B 1 57 ? 9.992 -25.719 -8.625 1 95.81 57 GLU B O 1
ATOM 1709 N N . TYR B 1 58 ? 9.68 -25.375 -6.398 1 97.69 58 TYR B N 1
ATOM 1710 C CA . TYR B 1 58 ? 10.133 -23.984 -6.461 1 97.69 58 TYR B CA 1
ATOM 1711 C C . TYR B 1 58 ? 11.547 -23.844 -5.902 1 97.69 58 TYR B C 1
ATOM 1713 O O . TYR B 1 58 ? 11.953 -22.75 -5.492 1 97.69 58 TYR B O 1
ATOM 1721 N N . SER B 1 59 ? 12.344 -24.859 -5.836 1 97 59 SER B N 1
ATOM 1722 C CA . SER B 1 59 ? 13.656 -24.875 -5.191 1 97 59 SER B CA 1
ATOM 1723 C C . SER B 1 59 ? 14.688 -24.125 -6.016 1 97 59 SER B C 1
ATOM 1725 O O . SER B 1 59 ? 15.742 -23.734 -5.496 1 97 59 SER B O 1
ATOM 1727 N N . ASP B 1 60 ? 14.438 -23.938 -7.316 1 97.38 60 ASP B N 1
ATOM 1728 C CA . ASP B 1 60 ? 15.352 -23.188 -8.172 1 97.38 60 ASP B CA 1
ATOM 1729 C C . ASP B 1 60 ? 15.195 -21.672 -7.969 1 97.38 60 ASP B C 1
ATOM 1731 O O . ASP B 1 60 ? 14.344 -21.047 -8.594 1 97.38 60 ASP B O 1
ATOM 1735 N N . ILE B 1 61 ? 16.062 -21.047 -7.25 1 93.5 61 ILE B N 1
ATOM 1736 C CA . ILE B 1 61 ? 15.93 -19.656 -6.812 1 93.5 61 ILE B CA 1
ATOM 1737 C C . ILE B 1 61 ? 16.094 -18.734 -8.008 1 93.5 61 ILE B C 1
ATOM 1739 O O . ILE B 1 61 ? 15.617 -17.594 -7.98 1 93.5 61 ILE B O 1
ATOM 1743 N N . LEU B 1 62 ? 16.75 -19.172 -9.031 1 94.19 62 LEU B N 1
ATOM 1744 C CA . LEU B 1 62 ? 16.906 -18.359 -10.227 1 94.19 62 LEU B CA 1
ATOM 1745 C C . LEU B 1 62 ? 15.594 -18.297 -11.016 1 94.19 62 LEU B C 1
ATOM 1747 O O . LEU B 1 62 ? 15.266 -17.25 -11.602 1 94.19 62 LEU B O 1
ATOM 1751 N N . LYS B 1 63 ? 14.898 -19.359 -10.977 1 95.88 63 LYS B N 1
ATOM 1752 C CA . LYS B 1 63 ? 13.625 -19.453 -11.688 1 95.88 63 LYS B CA 1
ATOM 1753 C C . LYS B 1 63 ? 12.484 -18.875 -10.852 1 95.88 63 LYS B C 1
ATOM 1755 O O . LYS B 1 63 ? 11.555 -18.281 -11.398 1 95.88 63 LYS B O 1
ATOM 1760 N N . TYR B 1 64 ? 12.633 -19.109 -9.57 1 97.12 64 TYR B N 1
ATOM 1761 C CA . TYR B 1 64 ? 11.594 -18.688 -8.641 1 97.12 64 TYR B CA 1
ATOM 1762 C C . TYR B 1 64 ? 12.172 -17.828 -7.531 1 97.12 64 TYR B C 1
ATOM 1764 O O . TYR B 1 64 ? 12.203 -18.234 -6.367 1 97.12 64 TYR B O 1
ATOM 1772 N N . PRO B 1 65 ? 12.547 -16.609 -7.906 1 95.88 65 PRO B N 1
ATOM 1773 C CA . PRO B 1 65 ? 13.148 -15.734 -6.906 1 95.88 65 PRO B CA 1
ATOM 1774 C C . PRO B 1 65 ? 12.133 -15.211 -5.895 1 95.88 65 PRO B C 1
ATOM 1776 O O . PRO B 1 65 ? 10.922 -15.312 -6.121 1 95.88 65 PRO B O 1
ATOM 1779 N N . LYS B 1 66 ? 12.617 -14.672 -4.809 1 95.69 66 LYS B N 1
ATOM 1780 C CA . LYS B 1 66 ? 11.75 -14.016 -3.838 1 95.69 66 LYS B CA 1
ATOM 1781 C C . LYS B 1 66 ? 10.961 -12.875 -4.488 1 95.69 66 LYS B C 1
ATOM 1783 O O . LYS B 1 66 ? 11.539 -12.031 -5.184 1 95.69 66 LYS B O 1
ATOM 1788 N N . PRO B 1 67 ? 9.719 -12.906 -4.344 1 97.81 67 PRO B N 1
ATOM 1789 C CA . PRO B 1 67 ? 8.906 -11.867 -4.98 1 97.81 67 PRO B CA 1
ATOM 1790 C C . PRO B 1 67 ? 9.047 -10.516 -4.285 1 97.81 67 PRO B C 1
ATOM 1792 O O . PRO B 1 67 ? 9.281 -10.453 -3.076 1 97.81 67 PRO B O 1
ATOM 1795 N N . GLY B 1 68 ? 8.859 -9.508 -5.07 1 97.12 68 GLY B N 1
ATOM 1796 C CA . GLY B 1 68 ? 8.82 -8.164 -4.52 1 97.12 68 GLY B CA 1
ATOM 1797 C C . GLY B 1 68 ? 7.438 -7.746 -4.059 1 97.12 68 GLY B C 1
ATOM 1798 O O . GLY B 1 68 ? 7.297 -6.793 -3.291 1 97.12 68 GLY B O 1
ATOM 1799 N N . ILE B 1 69 ? 6.402 -8.414 -4.555 1 98.38 69 ILE B N 1
ATOM 1800 C CA . ILE B 1 69 ? 5.004 -8.164 -4.211 1 98.38 69 ILE B CA 1
ATOM 1801 C C . ILE B 1 69 ? 4.234 -9.484 -4.203 1 98.38 69 ILE B C 1
ATOM 1803 O O . ILE B 1 69 ? 4.512 -10.375 -5.008 1 98.38 69 ILE B O 1
ATOM 1807 N N . ILE B 1 70 ? 3.348 -9.562 -3.314 1 98.56 70 ILE B N 1
ATOM 1808 C CA . ILE B 1 70 ? 2.414 -10.688 -3.305 1 98.56 70 ILE B CA 1
ATOM 1809 C C . ILE B 1 70 ? 0.991 -10.18 -3.516 1 98.56 70 ILE B C 1
ATOM 1811 O O . ILE B 1 70 ? 0.535 -9.281 -2.801 1 98.56 70 ILE B O 1
ATOM 1815 N N . LEU B 1 71 ? 0.306 -10.641 -4.527 1 98.5 71 LEU B N 1
ATOM 1816 C CA . LEU B 1 71 ? -1.137 -10.492 -4.68 1 98.5 71 LEU B CA 1
ATOM 1817 C C . LEU B 1 71 ? -1.873 -11.703 -4.125 1 98.5 71 LEU B C 1
ATOM 1819 O O . LEU B 1 71 ? -1.606 -12.836 -4.527 1 98.5 71 LEU B O 1
ATOM 1823 N N . LEU B 1 72 ? -2.783 -11.461 -3.199 1 97.94 72 LEU B N 1
ATOM 1824 C CA . LEU B 1 72 ? -3.357 -12.562 -2.434 1 97.94 72 LEU B CA 1
ATOM 1825 C C . LEU B 1 72 ? -4.879 -12.555 -2.529 1 97.94 72 LEU B C 1
ATOM 1827 O O . LEU B 1 72 ? -5.523 -11.562 -2.186 1 97.94 72 LEU B O 1
ATOM 1831 N N . ASP B 1 73 ? -5.441 -13.594 -2.998 1 96.31 73 ASP B N 1
ATOM 1832 C CA . ASP B 1 73 ? -6.883 -13.812 -2.938 1 96.31 73 ASP B CA 1
ATOM 1833 C C . ASP B 1 73 ? -7.289 -14.445 -1.61 1 96.31 73 ASP B C 1
ATOM 1835 O O . ASP B 1 73 ? -6.73 -15.477 -1.213 1 96.31 73 ASP B O 1
ATOM 1839 N N . LEU B 1 74 ? -8.297 -13.945 -0.931 1 93.31 74 LEU B N 1
ATOM 1840 C CA . LEU B 1 74 ? -8.727 -14.469 0.363 1 93.31 74 LEU B CA 1
ATOM 1841 C C . LEU B 1 74 ? -9.508 -15.766 0.195 1 93.31 74 LEU B C 1
ATOM 1843 O O . LEU B 1 74 ? -9.555 -16.594 1.11 1 93.31 74 LEU B O 1
ATOM 1847 N N . ASN B 1 75 ? -10.227 -15.891 -0.89 1 87.56 75 ASN B N 1
ATOM 1848 C CA . ASN B 1 75 ? -11.156 -17 -1.082 1 87.56 75 ASN B CA 1
ATOM 1849 C C . ASN B 1 75 ? -10.484 -18.172 -1.786 1 87.56 75 ASN B C 1
ATOM 1851 O O . ASN B 1 75 ? -11.039 -18.734 -2.732 1 87.56 75 ASN B O 1
ATOM 1855 N N . MET B 1 76 ? -9.297 -18.578 -1.41 1 80.88 76 MET B N 1
ATOM 1856 C CA . MET B 1 76 ? -8.617 -19.734 -1.979 1 80.88 76 MET B CA 1
ATOM 1857 C C . MET B 1 76 ? -8.922 -21 -1.179 1 80.88 76 MET B C 1
ATOM 1859 O O . MET B 1 76 ? -9.242 -20.922 0.01 1 80.88 76 MET B O 1
ATOM 1863 N N . PRO B 1 77 ? -8.938 -22.109 -1.9 1 74.25 77 PRO B N 1
ATOM 1864 C CA . PRO B 1 77 ? -9.109 -23.391 -1.199 1 74.25 77 PRO B CA 1
ATOM 1865 C C . PRO B 1 77 ? -7.949 -23.703 -0.26 1 74.25 77 PRO B C 1
ATOM 1867 O O . PRO B 1 77 ? -6.879 -23.094 -0.372 1 74.25 77 PRO B O 1
ATOM 1870 N N . ARG B 1 78 ? -8.141 -24.703 0.87 1 65 78 ARG B N 1
ATOM 1871 C CA . ARG B 1 78 ? -7.246 -25.375 1.803 1 65 78 ARG B CA 1
ATOM 1872 C C . ARG B 1 78 ? -6.703 -24.406 2.848 1 65 78 ARG B C 1
ATOM 1874 O O . ARG B 1 78 ? -6.543 -24.766 4.016 1 65 78 ARG B O 1
ATOM 1881 N N . MET B 1 79 ? -6.184 -23.266 2.277 1 63.75 79 MET B N 1
ATOM 1882 C CA . MET B 1 79 ? -5.812 -22.281 3.283 1 63.75 79 MET B CA 1
ATOM 1883 C C . MET B 1 79 ? -6.551 -20.969 3.055 1 63.75 79 MET B C 1
ATOM 1885 O O . MET B 1 79 ? -6.637 -20.484 1.923 1 63.75 79 MET B O 1
ATOM 1889 N N . ASP B 1 80 ? -7.062 -20.562 4.09 1 80.44 80 ASP B N 1
ATOM 1890 C CA . ASP B 1 80 ? -7.703 -19.266 4.113 1 80.44 80 ASP B CA 1
ATOM 1891 C C . ASP B 1 80 ? -6.688 -18.141 3.865 1 80.44 80 ASP B C 1
ATOM 1893 O O . ASP B 1 80 ? -5.602 -18.156 4.449 1 80.44 80 ASP B O 1
ATOM 1897 N N . GLY B 1 81 ? -6.879 -17.406 2.791 1 90.06 81 GLY B N 1
ATOM 1898 C CA . GLY B 1 81 ? -6.055 -16.234 2.508 1 90.06 81 GLY B CA 1
ATOM 1899 C C . GLY B 1 81 ? -5.699 -15.445 3.75 1 90.06 81 GLY B C 1
ATOM 1900 O O . GLY B 1 81 ? -4.605 -14.883 3.84 1 90.06 81 GLY B O 1
ATOM 1901 N N . ARG B 1 82 ? -6.539 -15.57 4.711 1 92.44 82 ARG B N 1
ATOM 1902 C CA . ARG B 1 82 ? -6.297 -14.867 5.965 1 92.44 82 ARG B CA 1
ATOM 1903 C C . ARG B 1 82 ? -5.184 -15.539 6.762 1 92.44 82 ARG B C 1
ATOM 1905 O O . ARG B 1 82 ? -4.328 -14.859 7.336 1 92.44 82 ARG B O 1
ATOM 1912 N N . GLU B 1 83 ? -5.27 -16.797 6.785 1 93.12 83 GLU B N 1
ATOM 1913 C CA . GLU B 1 83 ? -4.227 -17.562 7.473 1 93.12 83 GLU B CA 1
ATOM 1914 C C . GLU B 1 83 ? -2.875 -17.375 6.789 1 93.12 83 GLU B C 1
ATOM 1916 O O . GLU B 1 83 ? -1.847 -17.25 7.461 1 93.12 83 GLU B O 1
ATOM 1921 N N . ALA B 1 84 ? -2.908 -17.422 5.5 1 95.56 84 ALA B N 1
ATOM 1922 C CA . ALA B 1 84 ? -1.68 -17.203 4.742 1 95.56 84 ALA B CA 1
ATOM 1923 C C . ALA B 1 84 ? -1.086 -15.828 5.066 1 95.56 84 ALA B C 1
ATOM 1925 O O . ALA B 1 84 ? 0.114 -15.711 5.328 1 95.56 84 ALA B O 1
ATOM 1926 N N . LEU B 1 85 ? -1.934 -14.805 5.039 1 96.94 85 LEU B N 1
ATOM 1927 C CA . LEU B 1 85 ? -1.499 -13.453 5.348 1 96.94 85 LEU B CA 1
ATOM 1928 C C . LEU B 1 85 ? -0.888 -13.383 6.742 1 96.94 85 LEU B C 1
ATOM 1930 O O . LEU B 1 85 ? 0.207 -12.836 6.922 1 96.94 85 LEU B O 1
ATOM 1934 N N . LYS B 1 86 ? -1.556 -13.969 7.691 1 96.12 86 LYS B N 1
ATOM 1935 C CA . LYS B 1 86 ? -1.073 -14 9.07 1 96.12 86 LYS B CA 1
ATOM 1936 C C . LYS B 1 86 ? 0.306 -14.648 9.156 1 96.12 86 LYS B C 1
ATOM 1938 O O . LYS B 1 86 ? 1.206 -14.117 9.812 1 96.12 86 LYS B O 1
ATOM 1943 N N . THR B 1 87 ? 0.447 -15.758 8.508 1 96.69 87 THR B N 1
ATOM 1944 C CA . THR B 1 87 ? 1.7 -16.5 8.539 1 96.69 87 THR B CA 1
ATOM 1945 C C . THR B 1 87 ? 2.818 -15.711 7.875 1 96.69 87 THR B C 1
ATOM 1947 O O . THR B 1 87 ? 3.914 -15.586 8.43 1 96.69 87 THR B O 1
ATOM 1950 N N . ILE B 1 88 ? 2.553 -15.141 6.715 1 97.38 88 ILE B N 1
ATOM 1951 C CA . ILE B 1 88 ? 3.547 -14.344 5.996 1 97.38 88 ILE B CA 1
ATOM 1952 C C . ILE B 1 88 ? 4.059 -13.227 6.895 1 97.38 88 ILE B C 1
ATOM 1954 O O . ILE B 1 88 ? 5.266 -13.008 7 1 97.38 88 ILE B O 1
ATOM 1958 N N . LYS B 1 89 ? 3.162 -12.508 7.598 1 97.25 89 LYS B N 1
ATOM 1959 C CA . LYS B 1 89 ? 3.504 -11.32 8.367 1 97.25 89 LYS B CA 1
ATOM 1960 C C . LYS B 1 89 ? 4.125 -11.695 9.711 1 97.25 89 LYS B C 1
ATOM 1962 O O . LYS B 1 89 ? 4.641 -10.828 10.43 1 97.25 89 LYS B O 1
ATOM 1967 N N . SER B 1 90 ? 4.074 -12.992 10.016 1 96.5 90 SER B N 1
ATOM 1968 C CA . SER B 1 90 ? 4.68 -13.453 11.258 1 96.5 90 SER B CA 1
ATOM 1969 C C . SER B 1 90 ? 6.125 -13.883 11.047 1 96.5 90 SER B C 1
ATOM 1971 O O . SER B 1 90 ? 6.879 -14.062 12.008 1 96.5 90 SER B O 1
ATOM 1973 N N . ILE B 1 91 ? 6.547 -14.133 9.828 1 96.38 91 ILE B N 1
ATOM 1974 C CA . ILE B 1 91 ? 7.895 -14.586 9.508 1 96.38 91 ILE B CA 1
ATOM 1975 C C . ILE B 1 91 ? 8.781 -13.383 9.172 1 96.38 91 ILE B C 1
ATOM 1977 O O . ILE B 1 91 ? 8.531 -12.68 8.195 1 96.38 91 ILE B O 1
ATOM 1981 N N . PRO B 1 92 ? 9.867 -13.156 9.883 1 94.94 92 PRO B N 1
ATOM 1982 C CA . PRO B 1 92 ? 10.711 -11.969 9.719 1 94.94 92 PRO B CA 1
ATOM 1983 C C . PRO B 1 92 ? 11.227 -11.797 8.297 1 94.94 92 PRO B C 1
ATOM 1985 O O . PRO B 1 92 ? 11.273 -10.672 7.781 1 94.94 92 PRO B O 1
ATOM 1988 N N . GLU B 1 93 ? 11.492 -12.898 7.645 1 93.88 93 GLU B N 1
ATOM 1989 C CA . GLU B 1 93 ? 12.078 -12.844 6.309 1 93.88 93 GLU B CA 1
ATOM 1990 C C . GLU B 1 93 ? 11.023 -12.5 5.258 1 93.88 93 GLU B C 1
ATOM 1992 O O . GLU B 1 93 ? 11.367 -12.086 4.148 1 93.88 93 GLU B O 1
ATOM 1997 N N . LEU B 1 94 ? 9.727 -12.641 5.613 1 96.81 94 LEU B N 1
ATOM 1998 C CA . LEU B 1 94 ? 8.672 -12.492 4.617 1 96.81 94 LEU B CA 1
ATOM 1999 C C . LEU B 1 94 ? 7.82 -11.258 4.898 1 96.81 94 LEU B C 1
ATOM 2001 O O . LEU B 1 94 ? 7.184 -10.711 3.996 1 96.81 94 LEU B O 1
ATOM 2005 N N . LYS B 1 95 ? 7.867 -10.766 6.141 1 96.44 95 LYS B N 1
ATOM 2006 C CA . LYS B 1 95 ? 6.898 -9.773 6.586 1 96.44 95 LYS B CA 1
ATOM 2007 C C . LYS B 1 95 ? 7.102 -8.445 5.867 1 96.44 95 LYS B C 1
ATOM 2009 O O . LYS B 1 95 ? 6.184 -7.629 5.785 1 96.44 95 LYS B O 1
ATOM 2014 N N . LYS B 1 96 ? 8.297 -8.242 5.332 1 96.44 96 LYS B N 1
ATOM 2015 C CA . LYS B 1 96 ? 8.586 -6.98 4.656 1 96.44 96 LYS B CA 1
ATOM 2016 C C . LYS B 1 96 ? 8.008 -6.961 3.246 1 96.44 96 LYS B C 1
ATOM 2018 O O . LYS B 1 96 ? 7.891 -5.902 2.631 1 96.44 96 LYS B O 1
ATOM 2023 N N . ILE B 1 97 ? 7.711 -8.141 2.684 1 97.62 97 ILE B N 1
ATOM 2024 C CA . ILE B 1 97 ? 7.156 -8.188 1.335 1 97.62 97 ILE B CA 1
ATOM 2025 C C . ILE B 1 97 ? 5.742 -7.609 1.338 1 97.62 97 ILE B C 1
ATOM 2027 O O . ILE B 1 97 ? 4.879 -8.078 2.08 1 97.62 97 ILE B O 1
ATOM 2031 N N . PRO B 1 98 ? 5.477 -6.582 0.529 1 98.56 98 PRO B N 1
ATOM 2032 C CA . PRO B 1 98 ? 4.113 -6.055 0.458 1 98.56 98 PRO B CA 1
ATOM 2033 C C . PRO B 1 98 ? 3.098 -7.098 -0.004 1 98.56 98 PRO B C 1
ATOM 2035 O O . PRO B 1 98 ? 3.332 -7.797 -0.995 1 98.56 98 PRO B O 1
ATOM 2038 N N . VAL B 1 99 ? 2.047 -7.191 0.745 1 98.69 99 VAL B N 1
ATOM 2039 C CA . VAL B 1 99 ? 0.942 -8.07 0.379 1 98.69 99 VAL B CA 1
ATOM 2040 C C . VAL B 1 99 ? -0.29 -7.234 0.033 1 98.69 99 VAL B C 1
ATOM 2042 O O . VAL B 1 99 ? -0.806 -6.5 0.878 1 98.69 99 VAL B O 1
ATOM 2045 N N . ILE B 1 100 ? -0.693 -7.34 -1.176 1 98.75 100 ILE B N 1
ATOM 2046 C CA . ILE B 1 100 ? -1.911 -6.699 -1.66 1 98.75 100 ILE B CA 1
ATOM 2047 C C . ILE B 1 100 ? -3.027 -7.734 -1.775 1 98.75 100 ILE B C 1
ATOM 2049 O O . ILE B 1 100 ? -2.938 -8.664 -2.578 1 98.75 100 ILE B O 1
ATOM 2053 N N . VAL B 1 101 ? -4.035 -7.578 -0.957 1 98 101 VAL B N 1
ATOM 2054 C CA . VAL B 1 101 ? -5.176 -8.484 -1.006 1 98 101 VAL B CA 1
ATOM 2055 C C . VAL B 1 101 ? -6.105 -8.086 -2.148 1 98 101 VAL B C 1
ATOM 2057 O O . VAL B 1 101 ? -6.531 -6.934 -2.238 1 98 101 VAL B O 1
ATOM 2060 N N . LEU B 1 102 ? -6.289 -8.938 -3.068 1 97.06 102 LEU B N 1
ATOM 2061 C CA . LEU B 1 102 ? -7.234 -8.82 -4.172 1 97.06 102 LEU B CA 1
ATOM 2062 C C . LEU B 1 102 ? -8.305 -9.906 -4.094 1 97.06 102 LEU B C 1
ATOM 2064 O O . LEU B 1 102 ? -8.016 -11.078 -4.336 1 97.06 102 LEU B O 1
ATOM 2068 N N . THR B 1 103 ? -9.555 -9.516 -3.775 1 95.75 103 THR B N 1
ATOM 2069 C CA . THR B 1 103 ? -10.539 -10.539 -3.443 1 95.75 103 THR B CA 1
ATOM 2070 C C . THR B 1 103 ? -11.93 -10.117 -3.906 1 95.75 103 THR B C 1
ATOM 2072 O O . THR B 1 103 ? -12.156 -8.953 -4.227 1 95.75 103 THR B O 1
ATOM 2075 N N . THR B 1 104 ? -12.875 -11.117 -3.975 1 93.38 104 THR B N 1
ATOM 2076 C CA . THR B 1 104 ? -14.273 -10.836 -4.293 1 93.38 104 THR B CA 1
ATOM 2077 C C . THR B 1 104 ? -15.047 -10.453 -3.037 1 93.38 104 THR B C 1
ATOM 2079 O O . THR B 1 104 ? -16.172 -9.961 -3.121 1 93.38 104 THR B O 1
ATOM 2082 N N . SER B 1 105 ? -14.469 -10.617 -1.92 1 90.94 105 SER B N 1
ATOM 2083 C CA . SER B 1 105 ? -15.172 -10.367 -0.665 1 90.94 105 SER B CA 1
ATOM 2084 C C . SER B 1 105 ? -15.617 -8.914 -0.56 1 90.94 105 SER B C 1
ATOM 2086 O O . SER B 1 105 ? -14.844 -7.996 -0.856 1 90.94 105 SER B O 1
ATOM 2088 N N . ARG B 1 106 ? -16.875 -8.758 -0.107 1 91.19 106 ARG B N 1
ATOM 2089 C CA . ARG B 1 106 ? -17.406 -7.418 0.118 1 91.19 106 ARG B CA 1
ATOM 2090 C C . ARG B 1 106 ? -17.656 -7.168 1.602 1 91.19 106 ARG B C 1
ATOM 2092 O O . ARG B 1 106 ? -18.188 -6.125 1.98 1 91.19 106 ARG B O 1
ATOM 2099 N N . GLU B 1 107 ? -17.219 -8.102 2.416 1 90.94 107 GLU B N 1
ATOM 2100 C CA . GLU B 1 107 ? -17.406 -7.977 3.857 1 90.94 107 GLU B CA 1
ATOM 2101 C C . GLU B 1 107 ? -16.422 -6.98 4.465 1 90.94 107 GLU B C 1
ATOM 2103 O O . GLU B 1 107 ? -15.211 -7.133 4.32 1 90.94 107 GLU B O 1
ATOM 2108 N N . GLU B 1 108 ? -16.984 -6.035 5.188 1 92.81 108 GLU B N 1
ATOM 2109 C CA . GLU B 1 108 ? -16.125 -5.051 5.859 1 92.81 108 GLU B CA 1
ATOM 2110 C C . GLU B 1 108 ? -15.188 -5.723 6.855 1 92.81 108 GLU B C 1
ATOM 2112 O O . GLU B 1 108 ? -14.047 -5.293 7.02 1 92.81 108 GLU B O 1
ATOM 2117 N N . GLU B 1 109 ? -15.68 -6.723 7.461 1 93.69 109 GLU B N 1
ATOM 2118 C CA . GLU B 1 109 ? -14.875 -7.449 8.438 1 93.69 109 GLU B CA 1
ATOM 2119 C C . GLU B 1 109 ? -13.602 -8 7.809 1 93.69 109 GLU B C 1
ATOM 2121 O O . GLU B 1 109 ? -12.539 -7.992 8.438 1 93.69 109 GLU B O 1
ATOM 2126 N N . ASP B 1 110 ? -13.688 -8.469 6.59 1 92.94 110 ASP B N 1
ATOM 2127 C CA . ASP B 1 110 ? -12.508 -8.977 5.891 1 92.94 110 ASP B CA 1
ATOM 2128 C C . ASP B 1 110 ? -11.5 -7.859 5.633 1 92.94 110 ASP B C 1
ATOM 2130 O O . ASP B 1 110 ? -10.297 -8.047 5.836 1 92.94 110 ASP B O 1
ATOM 2134 N N . MET B 1 111 ? -12.016 -6.758 5.234 1 94.69 111 MET B N 1
ATOM 2135 C CA . MET B 1 111 ? -11.164 -5.602 5 1 94.69 111 MET B CA 1
ATOM 2136 C C . MET B 1 111 ? -10.438 -5.191 6.281 1 94.69 111 MET B C 1
ATOM 2138 O O . MET B 1 111 ? -9.211 -5.082 6.301 1 94.69 111 MET B O 1
ATOM 2142 N N . PHE B 1 112 ? -11.172 -5.109 7.406 1 95.06 112 PHE B N 1
ATOM 2143 C CA . PHE B 1 112 ? -10.586 -4.699 8.68 1 95.06 112 PHE B CA 1
ATOM 2144 C C . PHE B 1 112 ? -9.578 -5.73 9.164 1 95.06 112 PHE B C 1
ATOM 2146 O O . PHE B 1 112 ? -8.477 -5.379 9.602 1 95.06 112 PHE B O 1
ATOM 2153 N N . LYS B 1 113 ? -9.938 -6.941 9.047 1 94.44 113 LYS B N 1
ATOM 2154 C CA . LYS B 1 113 ? -9.094 -8.023 9.539 1 94.44 113 LYS B CA 1
ATOM 2155 C C . LYS B 1 113 ? -7.785 -8.102 8.758 1 94.44 113 LYS B C 1
ATOM 2157 O O . LYS B 1 113 ? -6.719 -8.312 9.344 1 94.44 113 LYS B O 1
ATOM 2162 N N . THR B 1 114 ? -7.848 -7.938 7.492 1 95.88 114 THR B N 1
ATOM 2163 C CA . THR B 1 114 ? -6.637 -8.055 6.688 1 95.88 114 THR B CA 1
ATOM 2164 C C . THR B 1 114 ? -5.664 -6.926 7 1 95.88 114 THR B C 1
ATOM 2166 O O . THR B 1 114 ? -4.453 -7.141 7.074 1 95.88 114 THR B O 1
ATOM 2169 N N . TYR B 1 115 ? -6.18 -5.695 7.188 1 96.88 115 TYR B N 1
ATOM 2170 C CA . TYR B 1 115 ? -5.305 -4.605 7.605 1 96.88 115 TYR B CA 1
ATOM 2171 C C . TYR B 1 115 ? -4.715 -4.875 8.984 1 96.88 115 TYR B C 1
ATOM 2173 O O . TYR B 1 115 ? -3.541 -4.594 9.227 1 96.88 115 TYR B O 1
ATOM 2181 N N . ASP B 1 116 ? -5.539 -5.465 9.82 1 95.5 116 ASP B N 1
ATOM 2182 C CA . ASP B 1 116 ? -5.078 -5.816 11.156 1 95.5 116 ASP B CA 1
ATOM 2183 C C . ASP B 1 116 ? -3.938 -6.832 11.102 1 95.5 116 ASP B C 1
ATOM 2185 O O . ASP B 1 116 ? -3.018 -6.793 11.922 1 95.5 116 ASP B O 1
ATOM 2189 N N . LEU B 1 117 ? -3.982 -7.66 10.141 1 95.56 117 LEU B N 1
ATOM 2190 C CA . LEU B 1 117 ? -2.986 -8.719 10 1 95.56 117 LEU B CA 1
ATOM 2191 C C . LEU B 1 117 ? -1.749 -8.203 9.266 1 95.56 117 LEU B C 1
ATOM 2193 O O . LEU B 1 117 ? -0.755 -8.922 9.141 1 95.56 117 LEU B O 1
ATOM 2197 N N . GLY B 1 118 ? -1.795 -6.961 8.727 1 96.62 118 GLY B N 1
ATOM 2198 C CA . GLY B 1 118 ? -0.6 -6.348 8.172 1 96.62 118 GLY B CA 1
ATOM 2199 C C . GLY B 1 118 ? -0.613 -6.293 6.652 1 96.62 118 GLY B C 1
ATOM 2200 O O . GLY B 1 118 ? 0.433 -6.117 6.023 1 96.62 118 GLY B O 1
ATOM 2201 N N . ALA B 1 119 ? -1.784 -6.551 6.066 1 98.06 119 ALA B N 1
ATOM 2202 C CA . ALA B 1 119 ? -1.864 -6.34 4.625 1 98.06 119 ALA B CA 1
ATOM 2203 C C . ALA B 1 119 ? -1.485 -4.906 4.258 1 98.06 119 ALA B C 1
ATOM 2205 O O . ALA B 1 119 ? -1.793 -3.969 4.996 1 98.06 119 ALA B O 1
ATOM 2206 N N . ASN B 1 120 ? -0.851 -4.812 3.117 1 98.62 120 ASN B N 1
ATOM 2207 C CA . ASN B 1 120 ? -0.454 -3.475 2.688 1 98.62 120 ASN B CA 1
ATOM 2208 C C . ASN B 1 120 ? -1.621 -2.717 2.061 1 98.62 120 ASN B C 1
ATOM 2210 O O . ASN B 1 120 ? -1.697 -1.491 2.162 1 98.62 120 ASN B O 1
ATOM 2214 N N . SER B 1 121 ? -2.455 -3.432 1.378 1 98.62 121 SER B N 1
ATOM 2215 C CA . SER B 1 121 ? -3.693 -2.85 0.868 1 98.62 121 SER B CA 1
ATOM 2216 C C . SER B 1 121 ? -4.734 -3.928 0.591 1 98.62 121 SER B C 1
ATOM 2218 O O . SER B 1 121 ? -4.422 -5.121 0.606 1 98.62 121 SER B O 1
ATOM 2220 N N . PHE B 1 122 ? -5.996 -3.467 0.449 1 98.38 122 PHE B N 1
ATOM 2221 C CA . PHE B 1 122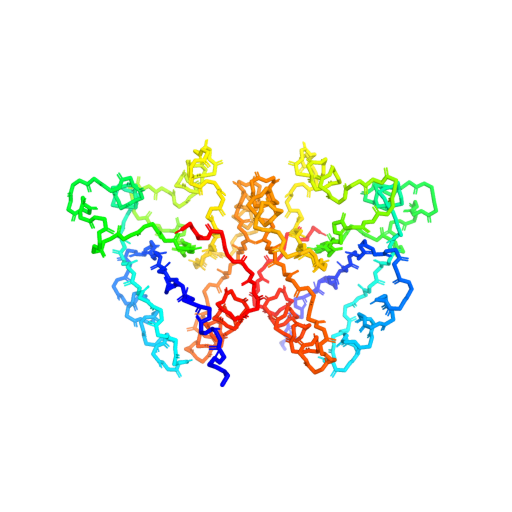 ? -7.164 -4.305 0.207 1 98.38 122 PHE B CA 1
ATOM 2222 C C . PHE B 1 122 ? -7.957 -3.793 -0.99 1 98.38 122 PHE B C 1
ATOM 2224 O O . PHE B 1 122 ? -8.453 -2.662 -0.978 1 98.38 122 PHE B O 1
ATOM 2231 N N . ILE B 1 123 ? -8.047 -4.688 -1.988 1 98.19 123 ILE B N 1
ATOM 2232 C CA . ILE B 1 123 ? -8.758 -4.332 -3.215 1 98.19 123 ILE B CA 1
ATOM 2233 C C . ILE B 1 123 ? -9.883 -5.332 -3.469 1 98.19 123 ILE B C 1
ATOM 2235 O O . ILE B 1 123 ? -9.656 -6.543 -3.469 1 98.19 123 ILE B O 1
ATOM 2239 N N . ARG B 1 124 ? -11.039 -4.793 -3.674 1 97.19 124 ARG B N 1
ATOM 2240 C CA . ARG B 1 124 ? -12.148 -5.629 -4.121 1 97.19 124 ARG B CA 1
ATOM 2241 C C . ARG B 1 124 ? -12.109 -5.828 -5.633 1 97.19 124 ARG B C 1
ATOM 2243 O O . ARG B 1 124 ? -12.039 -4.859 -6.391 1 97.19 124 ARG B O 1
ATOM 2250 N N . LYS B 1 125 ? -12.102 -7.074 -6.02 1 96.81 125 LYS B N 1
ATOM 2251 C CA . LYS B 1 125 ? -12.086 -7.352 -7.453 1 96.81 125 LYS B CA 1
ATOM 2252 C C . LYS B 1 125 ? -13.289 -6.719 -8.148 1 96.81 125 LYS B C 1
ATOM 2254 O O . LYS B 1 125 ? -14.438 -7.023 -7.816 1 96.81 125 LYS B O 1
ATOM 2259 N N . PRO B 1 126 ? -12.969 -5.867 -9.109 1 95.38 126 PRO B N 1
ATOM 2260 C CA . PRO B 1 126 ? -14.102 -5.328 -9.867 1 95.38 126 PRO B CA 1
ATOM 2261 C C . PRO B 1 126 ? -14.789 -6.387 -10.727 1 95.38 126 PRO B C 1
ATOM 2263 O O . PRO B 1 126 ? -14.141 -7.305 -11.227 1 95.38 126 PRO B O 1
ATOM 2266 N N . VAL B 1 127 ? -16.031 -6.199 -10.984 1 90.38 127 VAL B N 1
ATOM 2267 C CA . VAL B 1 127 ? -16.828 -7.141 -11.766 1 90.38 127 VAL B CA 1
ATOM 2268 C C . VAL B 1 127 ? -16.656 -6.852 -13.258 1 90.38 127 VAL B C 1
ATOM 2270 O O . VAL B 1 127 ? -16.516 -7.777 -14.062 1 90.38 127 VAL B O 1
ATOM 2273 N N . GLU B 1 128 ? -16.531 -5.562 -13.555 1 94.31 128 GLU B N 1
ATOM 2274 C CA . GLU B 1 128 ? -16.406 -5.148 -14.953 1 94.31 128 GLU B CA 1
ATOM 2275 C C . GLU B 1 128 ? -14.945 -5.223 -15.414 1 94.31 128 GLU B C 1
ATOM 2277 O O . GLU B 1 128 ? -14.039 -4.77 -14.719 1 94.31 128 GLU B O 1
ATOM 2282 N N . PHE B 1 129 ? -14.797 -5.656 -16.609 1 93.06 129 PHE B N 1
ATOM 2283 C CA . PHE B 1 129 ? -13.477 -5.875 -17.172 1 93.06 129 PHE B CA 1
ATOM 2284 C C . PHE B 1 129 ? -12.68 -4.574 -17.219 1 93.06 129 PHE B C 1
ATOM 2286 O O . PHE B 1 129 ? -11.523 -4.527 -16.797 1 93.06 129 PHE B O 1
ATOM 2293 N N . GLU B 1 130 ? -13.312 -3.514 -17.688 1 95.94 130 GLU B N 1
ATOM 2294 C CA . GLU B 1 130 ? -12.617 -2.234 -17.797 1 95.94 130 GLU B CA 1
ATOM 2295 C C . GLU B 1 130 ? -12.156 -1.736 -16.438 1 95.94 130 GLU B C 1
ATOM 2297 O O . GLU B 1 130 ? -11.062 -1.168 -16.312 1 95.94 130 GLU B O 1
ATOM 2302 N N . ALA B 1 131 ? -13.023 -1.974 -15.477 1 96.56 131 ALA B N 1
ATOM 2303 C CA . ALA B 1 131 ? -12.672 -1.571 -14.117 1 96.56 131 ALA B CA 1
ATOM 2304 C C . ALA B 1 131 ? -11.516 -2.402 -13.578 1 96.56 131 ALA B C 1
ATOM 2306 O O . ALA B 1 131 ? -10.664 -1.893 -12.844 1 96.56 131 ALA B O 1
ATOM 2307 N N . PHE B 1 132 ? -11.492 -3.633 -13.961 1 96.75 132 PHE B N 1
ATOM 2308 C CA . PHE B 1 132 ? -10.383 -4.492 -13.57 1 96.75 132 PHE B CA 1
ATOM 2309 C C . PHE B 1 132 ? -9.078 -4.012 -14.203 1 96.75 132 PHE B C 1
ATOM 2311 O O . PHE B 1 132 ? -8.055 -3.932 -13.523 1 96.75 132 PHE B O 1
ATOM 2318 N N . LEU B 1 133 ? -9.125 -3.688 -15.43 1 97.12 133 LEU B N 1
ATOM 2319 C CA . LEU B 1 133 ? -7.941 -3.18 -16.109 1 97.12 133 LEU B CA 1
ATOM 2320 C C . LEU B 1 133 ? -7.438 -1.901 -15.453 1 97.12 133 LEU B C 1
ATOM 2322 O O . LEU B 1 133 ? -6.227 -1.709 -15.305 1 97.12 133 LEU B O 1
ATOM 2326 N N . GLU B 1 134 ? -8.344 -1.071 -15.086 1 97.56 134 GLU B N 1
ATOM 2327 C CA . GLU B 1 134 ? -7.98 0.162 -14.391 1 97.56 134 GLU B CA 1
ATOM 2328 C C . GLU B 1 134 ? -7.32 -0.133 -13.047 1 97.56 134 GLU B C 1
ATOM 2330 O O . GLU B 1 134 ? -6.383 0.557 -12.648 1 97.56 134 GLU B O 1
ATOM 2335 N N . THR B 1 135 ? -7.871 -1.108 -12.383 1 98.25 135 THR B N 1
ATOM 2336 C CA . THR B 1 135 ? -7.305 -1.534 -11.109 1 98.25 135 THR B CA 1
ATOM 2337 C C . THR B 1 135 ? -5.859 -1.996 -11.289 1 98.25 135 THR B C 1
ATOM 2339 O O . THR B 1 135 ? -4.973 -1.571 -10.547 1 98.25 135 THR B O 1
ATOM 2342 N N . ILE B 1 136 ? -5.582 -2.773 -12.305 1 97.94 136 ILE B N 1
ATOM 2343 C CA . ILE B 1 136 ? -4.242 -3.277 -12.578 1 97.94 136 ILE B CA 1
ATOM 2344 C C . ILE B 1 136 ? -3.33 -2.121 -12.984 1 97.94 136 ILE B C 1
ATOM 2346 O O . ILE B 1 136 ? -2.16 -2.08 -12.602 1 97.94 136 ILE B O 1
ATOM 2350 N N . ARG B 1 137 ? -3.859 -1.238 -13.719 1 97.94 137 ARG B N 1
ATOM 2351 C CA . ARG B 1 137 ? -3.088 -0.065 -14.117 1 97.94 137 ARG B CA 1
ATOM 2352 C C . ARG B 1 137 ? -2.652 0.742 -12.898 1 97.94 137 ARG B C 1
ATOM 2354 O O . ARG B 1 137 ? -1.483 1.115 -12.781 1 97.94 137 ARG B O 1
ATOM 2361 N N . ALA B 1 138 ? -3.611 1.045 -12.062 1 98.06 138 ALA B N 1
ATOM 2362 C CA . ALA B 1 138 ? -3.316 1.817 -10.859 1 98.06 138 ALA B CA 1
ATOM 2363 C C . ALA B 1 138 ? -2.316 1.085 -9.969 1 98.06 138 ALA B C 1
ATOM 2365 O O . ALA B 1 138 ? -1.383 1.694 -9.438 1 98.06 138 ALA B O 1
ATOM 2366 N N . LEU B 1 139 ? -2.545 -0.227 -9.844 1 98.19 139 LEU B N 1
ATOM 2367 C CA . LEU B 1 139 ? -1.635 -1.063 -9.07 1 98.19 139 LEU B CA 1
ATOM 2368 C C . LEU B 1 139 ? -0.226 -1.015 -9.648 1 98.19 139 LEU B C 1
ATOM 2370 O O . LEU B 1 139 ? 0.745 -0.804 -8.922 1 98.19 139 LEU B O 1
ATOM 2374 N N . GLY B 1 140 ? -0.07 -1.183 -10.898 1 97.69 140 GLY B N 1
ATOM 2375 C CA . GLY B 1 140 ? 1.223 -1.153 -11.562 1 97.69 140 GLY B CA 1
ATOM 2376 C C . GLY B 1 140 ? 1.938 0.177 -11.422 1 97.69 140 GLY B C 1
ATOM 2377 O O . GLY B 1 140 ? 3.121 0.219 -11.078 1 97.69 140 GLY B O 1
ATOM 2378 N N . LYS B 1 141 ? 1.226 1.234 -11.672 1 97.31 141 LYS B N 1
ATOM 2379 C CA . LYS B 1 141 ? 1.812 2.568 -11.594 1 97.31 141 LYS B CA 1
ATOM 2380 C C . LYS B 1 141 ? 2.301 2.869 -10.18 1 97.31 141 LYS B C 1
ATOM 2382 O O . LYS B 1 141 ? 3.414 3.363 -9.992 1 97.31 141 LYS B O 1
ATOM 2387 N N . TYR B 1 142 ? 1.549 2.518 -9.234 1 98.44 142 TYR B N 1
ATOM 2388 C CA . TYR B 1 142 ? 1.866 2.859 -7.852 1 98.44 142 TYR B CA 1
ATOM 2389 C C . TYR B 1 142 ? 2.988 1.979 -7.316 1 98.44 142 TYR B C 1
ATOM 2391 O O . TYR B 1 142 ? 4.008 2.482 -6.844 1 98.44 142 TYR B O 1
ATOM 2399 N N . TRP B 1 143 ? 2.896 0.678 -7.484 1 98.19 143 TRP B N 1
ATOM 2400 C CA . TRP B 1 143 ? 3.797 -0.246 -6.801 1 98.19 143 TRP B CA 1
ATOM 2401 C C . TRP B 1 143 ? 5.066 -0.473 -7.617 1 98.19 143 TRP B C 1
ATOM 2403 O O . TRP B 1 143 ? 6.133 -0.727 -7.059 1 98.19 143 TRP B O 1
ATOM 2413 N N . LEU B 1 144 ? 4.938 -0.362 -8.891 1 96.75 144 LEU B N 1
ATOM 2414 C CA . LEU B 1 144 ? 6.09 -0.743 -9.703 1 96.75 144 LEU B CA 1
ATOM 2415 C C . LEU B 1 144 ? 6.855 0.489 -10.18 1 96.75 144 LEU B C 1
ATOM 2417 O O . LEU B 1 144 ? 8.031 0.399 -10.523 1 96.75 144 LEU B O 1
ATOM 2421 N N . GLU B 1 145 ? 6.191 1.658 -10.141 1 96 145 GLU B N 1
ATOM 2422 C CA . GLU B 1 145 ? 6.859 2.842 -10.672 1 96 145 GLU B CA 1
ATOM 2423 C C . GLU B 1 145 ? 7.125 3.865 -9.57 1 96 145 GLU B C 1
ATOM 2425 O O . GLU B 1 145 ? 8.117 4.594 -9.617 1 96 145 GLU B O 1
ATOM 2430 N N . ILE B 1 146 ? 6.27 3.945 -8.578 1 96.94 146 ILE B N 1
ATOM 2431 C CA . ILE B 1 146 ? 6.32 5.051 -7.625 1 96.94 146 ILE B CA 1
ATOM 2432 C C . ILE B 1 146 ? 6.98 4.59 -6.328 1 96.94 146 ILE B C 1
ATOM 2434 O O . ILE B 1 146 ? 7.93 5.211 -5.852 1 96.94 146 ILE B O 1
ATOM 2438 N N . VAL B 1 147 ? 6.48 3.436 -5.777 1 97.38 147 VAL B N 1
ATOM 2439 C CA . VAL B 1 147 ? 6.918 2.969 -4.465 1 97.38 147 VAL B CA 1
ATOM 2440 C C . VAL B 1 147 ? 8.281 2.299 -4.582 1 97.38 147 VAL B C 1
ATOM 2442 O O . VAL B 1 147 ? 8.609 1.716 -5.621 1 97.38 147 VAL B O 1
ATOM 2445 N N . GLU B 1 148 ? 9.023 2.449 -3.541 1 96.38 148 GLU B N 1
ATOM 2446 C CA . GLU B 1 148 ? 10.227 1.632 -3.42 1 96.38 148 GLU B CA 1
ATOM 2447 C C . GLU B 1 148 ? 9.922 0.302 -2.734 1 96.38 148 GLU B C 1
ATOM 2449 O O . GLU B 1 148 ? 9.289 0.273 -1.68 1 96.38 148 GLU B O 1
ATOM 2454 N N . LEU B 1 149 ? 10.359 -0.75 -3.336 1 96.81 149 LEU B N 1
ATOM 2455 C CA . LEU B 1 149 ? 10.07 -2.082 -2.818 1 96.81 149 LEU B CA 1
ATOM 2456 C C . LEU B 1 149 ? 11.297 -2.686 -2.145 1 96.81 149 LEU B C 1
ATOM 2458 O O . LEU B 1 149 ? 12.43 -2.445 -2.574 1 96.81 149 LEU B O 1
ATOM 2462 N N . PRO B 1 150 ? 11.109 -3.463 -1.142 1 93.12 150 PRO B N 1
ATOM 2463 C CA . PRO B 1 150 ? 12.211 -4.051 -0.38 1 93.12 150 PRO B CA 1
ATOM 2464 C C . PRO B 1 150 ? 12.758 -5.324 -1.021 1 93.12 150 PRO B C 1
ATOM 2466 O O . PRO B 1 150 ? 12.688 -6.402 -0.423 1 93.12 150 PRO B O 1
ATOM 2469 N N . VAL B 1 151 ? 13.227 -5.18 -2.225 1 86 151 VAL B N 1
ATOM 2470 C CA . VAL B 1 151 ? 13.805 -6.328 -2.92 1 86 151 VAL B CA 1
ATOM 2471 C C . VAL B 1 151 ? 15.312 -6.355 -2.713 1 86 151 VAL B C 1
ATOM 2473 O O . VAL B 1 151 ? 15.969 -5.309 -2.707 1 86 151 VAL B O 1
ATOM 2476 N N . VAL B 1 152 ? 15.734 -7.461 -2.143 1 67.06 152 VAL B N 1
ATOM 2477 C CA . VAL B 1 152 ? 17.172 -7.625 -1.937 1 67.06 152 VAL B CA 1
ATOM 2478 C C . VAL B 1 152 ? 17.828 -8.125 -3.225 1 67.06 152 VAL B C 1
ATOM 2480 O O . VAL B 1 152 ? 17.203 -8.859 -3.994 1 67.06 152 VAL B O 1
#

Radius of gyration: 19.2 Å; Cα contacts (8 Å, |Δi|>4): 543; chains: 2; bounding box: 65×53×45 Å

Sequence (304 aa):
MKAEIKNQKTIHILVAEDDPDDRLLMKDGFRENNLANPLHFVKDGEELFEFLQNEGEYSDILKYPKPGIILLDLNMPRMDGREALKTIKSIPELKKIPVIVLTTSREEEDMFKTYDLGANSFIRKPVEFEAFLETIRALGKYWLEIVELPVVMKAEIKNQKTIHILVAEDDPDDRLLMKDGFRENNLANPLHFVKDGEELFEFLQNEGEYSDILKYPKPGIILLDLNMPRMDGREALKTIKSIPELKKIPVIVLTTSREEEDMFKTYDLGANSFIRKPVEFEAFLETIRALGKYWLEIVELPVV